Protein 7LGC (pdb70)

Solvent-accessible surface area: 12792 Å² total; per-residue (Å²): 143,67,53,56,92,17,45,24,100,3,20,55,20,104,26,128,136,176,31,140,10,27,46,0,0,95,80,1,24,84,36,0,64,78,2,22,132,87,62,25,37,69,149,146,47,8,56,72,18,8,8,68,4,0,45,53,5,4,84,66,159,83,4,52,74,86,10,88,28,98,136,114,28,132,24,16,30,55,131,92,0,34,70,46,0,126,78,35,31,58,55,86,95,116,110,53,91,86,105,65,125,130,126,105,83,72,81,40,72,60,115,4,17,33,18,140,20,116,137,183,26,53,8,29,45,0,0,97,84,1,27,83,37,0,66,85,2,24,127,131,63,26,34,67,149,145,45,10,56,70,12,7,4,39,1,0,52,35,6,5,83,68,162,84,5,47,75,83,10,88,25,78,92,101,28,128,22,17,29,56,130,99,1,35,74,50,0,139,83,36,46,59,56,78,92,116,117,54,88,101,103,66,139,132,156

Structure (mmCIF, N/CA/C/O backbone):
data_7LGC
#
_entry.id   7LGC
#
_cell.length_a   34.034
_cell.length_b   34.126
_cell.length_c   57.673
_cell.angle_alpha   97.734
_cell.angle_beta   93.907
_cell.angle_gamma   94.640
#
_symmetry.space_group_name_H-M   'P 1'
#
loop_
_entity.id
_entity.type
_entity.pdbx_description
1 polymer 'Modulator of apoptosis 1'
2 water water
#
loop_
_atom_site.group_PDB
_atom_site.id
_atom_site.type_symbol
_atom_site.label_atom_id
_atom_site.label_alt_id
_atom_site.label_comp_id
_atom_site.label_asym_id
_atom_site.label_entity_id
_atom_site.label_seq_id
_atom_site.pdbx_PDB_ins_code
_atom_site.Cartn_x
_atom_site.Cartn_y
_atom_site.Cartn_z
_atom_site.occupancy
_atom_site.B_iso_or_equiv
_atom_site.auth_seq_id
_atom_site.auth_comp_id
_atom_site.auth_asym_id
_atom_site.auth_atom_id
_atom_site.pdbx_PDB_model_num
ATOM 1 N N . ASP A 1 4 ? 18.42584 6.49477 16.06319 1.000 45.58142 245 ASP A N 1
ATOM 2 C CA . ASP A 1 4 ? 19.73342 6.41164 15.42514 1.000 46.64229 245 ASP A CA 1
ATOM 3 C C . ASP A 1 4 ? 20.30205 4.98762 15.46231 1.000 40.81299 245 ASP A C 1
ATOM 4 O O . ASP A 1 4 ? 20.81192 4.49613 14.45069 1.000 41.08757 245 ASP A O 1
ATOM 12 N N . ASN A 1 5 ? 20.21749 4.32115 16.61123 1.000 36.41076 246 ASN A N 1
ATOM 13 C CA . ASN A 1 5 ? 20.75546 2.97109 16.74021 1.000 33.81324 246 ASN A CA 1
ATOM 14 C C . ASN A 1 5 ? 19.74889 1.95301 16.21551 1.000 30.85184 246 ASN A C 1
ATOM 15 O O . ASN A 1 5 ? 18.58496 2.27644 15.96895 1.000 28.68700 246 ASN A O 1
ATOM 26 N N . PRO A 1 6 ? 20.17641 0.69998 16.03390 1.000 26.69195 247 PRO A N 1
ATOM 27 C CA . PRO A 1 6 ? 19.30073 -0.27215 15.35421 1.000 24.08634 247 PRO A CA 1
ATOM 28 C C . PRO A 1 6 ? 17.96643 -0.48546 16.04179 1.000 22.75081 247 PRO A C 1
ATOM 29 O O . PRO A 1 6 ? 16.93475 -0.53747 15.36335 1.000 18.84325 247 PRO A O 1
ATOM 40 N N . ARG A 1 7 ? 17.95585 -0.64233 17.36789 1.000 21.35726 248 ARG A N 1
ATOM 41 C CA . ARG A 1 7 ? 16.69135 -0.82588 18.07442 1.000 18.55228 248 ARG A CA 1
ATOM 42 C C . ARG A 1 7 ? 15.75928 0.35491 17.84769 1.000 19.74955 248 ARG A C 1
ATOM 43 O O . ARG A 1 7 ? 14.55219 0.18006 17.63222 1.000 19.10023 248 ARG A O 1
ATOM 64 N N . GLU A 1 8 ? 16.29583 1.57370 17.96359 1.000 17.67001 249 GLU A N 1
ATOM 65 C CA . GLU A 1 8 ? 15.49015 2.76746 17.74546 1.000 19.49854 249 GLU A CA 1
ATOM 66 C C . GLU A 1 8 ? 14.90607 2.78773 16.33931 1.000 15.24325 249 GLU A C 1
ATOM 67 O O . GLU A 1 8 ? 13.72744 3.12233 16.15199 1.000 17.57250 249 GLU A O 1
ATOM 79 N N . LEU A 1 9 ? 15.71102 2.41646 15.34173 1.000 18.16959 250 LEU A N 1
ATOM 80 C CA . LEU A 1 9 ? 15.20150 2.32807 13.97712 1.000 21.86178 250 LEU A CA 1
ATOM 81 C C . LEU A 1 9 ? 14.07384 1.30595 13.87076 1.000 18.67220 250 LEU A C 1
ATOM 82 O O . LEU A 1 9 ? 13.08288 1.53797 13.17123 1.000 17.52211 250 LEU A O 1
ATOM 98 N N . GLN A 1 10 ? 14.22248 0.16185 14.53610 1.000 18.13881 251 GLN A N 1
ATOM 99 C CA . GLN A 1 10 ? 13.18159 -0.85575 14.49577 1.000 16.96443 251 GLN A CA 1
ATOM 100 C C . GLN A 1 10 ? 11.88380 -0.33499 15.08430 1.000 14.53103 251 GLN A C 1
ATOM 101 O O . GLN A 1 10 ? 10.80508 -0.53627 14.51824 1.000 11.82448 251 GLN A O 1
ATOM 115 N N . VAL A 1 11 ? 11.96752 0.31770 16.24222 1.000 11.39732 252 VAL A N 1
ATOM 116 C CA . VAL A 1 11 ? 10.75950 0.84810 16.85762 1.000 10.85446 252 VAL A CA 1
ATOM 117 C C . VAL A 1 11 ? 10.08574 1.84830 15.92702 1.000 14.81174 252 VAL A C 1
ATOM 118 O O . VAL A 1 11 ? 8.86063 1.83309 15.75872 1.000 13.56444 252 VAL A O 1
ATOM 131 N N . LYS A 1 12 ? 10.86707 2.73057 15.30188 1.000 13.35536 253 LYS A N 1
ATOM 132 C CA . LYS A 1 12 ? 10.24675 3.71181 14.41025 1.000 16.35878 253 LYS A CA 1
ATOM 133 C C . LYS A 1 12 ? 9.59728 3.04180 13.19444 1.000 12.78153 253 LYS A C 1
ATOM 134 O O . LYS A 1 12 ? 8.51601 3.45722 12.75903 1.000 17.09403 253 LYS A O 1
ATOM 153 N N . TYR A 1 13 ? 10.24140 2.02311 12.62663 1.000 11.98780 254 TYR A N 1
ATOM 154 C CA . TYR A 1 13 ? 9.65363 1.30340 11.49518 1.000 12.70693 254 TYR A CA 1
ATOM 155 C C . TYR A 1 13 ? 8.36058 0.60758 11.89576 1.000 13.56176 254 TYR A C 1
ATOM 156 O O . TYR A 1 13 ? 7.34282 0.70452 11.20080 1.000 11.61150 254 TYR A O 1
ATOM 174 N N . LEU A 1 14 ? 8.38257 -0.09939 13.01890 1.000 13.95478 255 LEU A N 1
ATOM 175 C CA . LEU A 1 14 ? 7.22849 -0.87491 13.45486 1.000 14.11036 255 LEU A CA 1
ATOM 176 C C . LEU A 1 14 ? 6.06987 0.00418 13.89749 1.000 13.24477 255 LEU A C 1
ATOM 177 O O . LEU A 1 14 ? 4.93170 -0.47251 13.94426 1.000 14.85661 255 LEU A O 1
ATOM 193 N N . THR A 1 15 ? 6.32724 1.25507 14.26609 1.000 11.96721 256 THR A N 1
ATOM 194 C CA . THR A 1 15 ? 5.26936 2.17087 14.65984 1.000 14.50888 256 THR A CA 1
ATOM 195 C C . THR A 1 15 ? 4.90079 3.13577 13.53850 1.000 14.48318 256 THR A C 1
ATOM 196 O O . THR A 1 15 ? 4.17060 4.09435 13.78191 1.000 15.56595 256 THR A O 1
ATOM 207 N N . THR A 1 16 ? 5.43800 2.93974 12.33387 1.000 11.56075 257 THR A N 1
ATOM 208 C CA . THR A 1 16 ? 5.04364 3.74190 11.18287 1.000 12.42161 257 THR A CA 1
ATOM 209 C C . THR A 1 16 ? 3.76950 3.14171 10.60736 1.000 16.05432 257 THR A C 1
ATOM 210 O O . THR A 1 16 ? 3.79032 2.00950 10.10529 1.000 14.56625 257 THR A O 1
ATOM 221 N N . TYR A 1 17 ? 2.71769 3.94006 10.52581 1.000 14.85384 258 TYR A N 1
ATOM 222 C CA . TYR A 1 17 ? 1.40911 3.43581 10.15666 1.000 15.39998 258 TYR A CA 1
ATOM 223 C C . TYR A 1 17 ? 0.82738 4.30311 9.05388 1.000 13.66999 258 TYR A C 1
ATOM 224 O O . TYR A 1 17 ? 1.21552 5.45955 8.85924 1.000 14.26206 258 TYR A O 1
ATOM 242 N N . GLN A 1 18 ? -0.10613 3.71183 8.31582 1.000 16.69366 259 GLN A N 1
ATOM 243 C CA . GLN A 1 18 ? -0.70912 4.39753 7.18931 1.000 11.14643 259 GLN A CA 1
ATOM 244 C C . GLN A 1 18 ? -1.58953 5.53170 7.69885 1.000 14.77620 259 GLN A C 1
ATOM 245 O O . GLN A 1 18 ? -2.37422 5.34882 8.63523 1.000 19.97276 259 GLN A O 1
ATOM 259 N N . LYS A 1 19 ? -1.41992 6.71086 7.11425 1.000 19.01907 260 LYS A N 1
ATOM 260 C CA . LYS A 1 19 ? -2.21264 7.87648 7.47757 1.000 24.89051 260 LYS A CA 1
ATOM 261 C C . LYS A 1 19 ? -3.61878 7.77595 6.88585 1.000 27.91943 260 LYS A C 1
ATOM 262 O O . LYS A 1 19 ? -3.87055 7.04333 5.92521 1.000 18.96338 260 LYS A O 1
A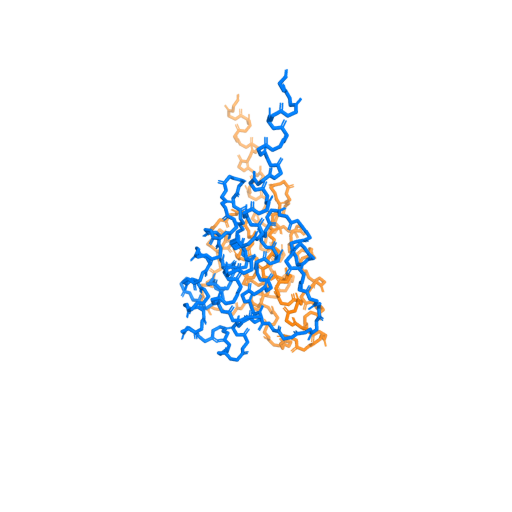TOM 281 N N . ASP A 1 20 ? -4.54303 8.53335 7.48304 1.000 30.77643 261 ASP A N 1
ATOM 282 C CA . ASP A 1 20 ? -5.95509 8.41868 7.13062 1.000 35.40235 261 ASP A CA 1
ATOM 283 C C . ASP A 1 20 ? -6.19486 8.57686 5.63361 1.000 30.19028 261 ASP A C 1
ATOM 284 O O . ASP A 1 20 ? -6.87406 7.75089 5.01603 1.000 32.01313 261 ASP A O 1
ATOM 293 N N . GLU A 1 21 ? -5.66928 9.64535 5.03581 1.000 29.90806 262 GLU A N 1
ATOM 294 C CA . GLU A 1 21 ? -5.88515 9.92809 3.62149 1.000 33.31781 262 GLU A CA 1
ATOM 295 C C . GLU A 1 21 ? -4.65397 9.63914 2.76268 1.000 31.11528 262 GLU A C 1
ATOM 296 O O . GLU A 1 21 ? -4.42588 10.30824 1.75574 1.000 27.14708 262 GLU A O 1
ATOM 308 N N . GLU A 1 22 ? -3.86252 8.63242 3.13909 1.000 24.74407 263 GLU A N 1
ATOM 309 C CA . GLU A 1 22 ? -2.68886 8.21312 2.37429 1.000 20.33491 263 GLU A CA 1
ATOM 310 C C . GLU A 1 22 ? -3.04442 6.94968 1.60479 1.000 13.87426 263 GLU A C 1
ATOM 311 O O . GLU A 1 22 ? -3.67327 6.04857 2.16106 1.000 16.88346 263 GLU A O 1
ATOM 323 N N . LYS A 1 23 ? -2.70451 6.91615 0.31378 1.000 13.86235 264 LYS A N 1
ATOM 324 C CA . LYS A 1 23 ? -2.89348 5.72033 -0.48887 1.000 13.61029 264 LYS A CA 1
ATOM 325 C C . LYS A 1 23 ? -1.97761 4.60967 0.01246 1.000 14.35408 264 LYS A C 1
ATOM 326 O O . LYS A 1 23 ? -0.85569 4.86270 0.44146 1.000 12.12880 264 LYS A O 1
ATOM 345 N N . LEU A 1 24 ? -2.46067 3.36669 -0.06841 1.000 12.54504 265 LEU A N 1
ATOM 346 C CA . LEU A 1 24 ? -1.65526 2.23642 0.38748 1.000 15.66130 265 LEU A CA 1
ATOM 347 C C . LEU A 1 24 ? -0.33680 2.14990 -0.37816 1.000 14.52467 265 LEU A C 1
ATOM 348 O O . LEU A 1 24 ? 0.70166 1.82052 0.20314 1.000 11.10959 265 LEU A O 1
ATOM 364 N N . SER A 1 25 ? -0.35788 2.42596 -1.68747 1.000 12.91269 266 SER A N 1
ATOM 365 C CA . SER A 1 25 ? 0.87872 2.37831 -2.46627 1.000 12.64084 266 SER A CA 1
ATOM 366 C C . SER A 1 25 ? 1.87619 3.43059 -1.98331 1.000 12.91092 266 SER A C 1
ATOM 367 O O . SER A 1 25 ? 3.08074 3.15959 -1.87613 1.000 14.66759 266 SER A O 1
ATOM 375 N N . ALA A 1 26 ? 1.39847 4.64235 -1.69670 1.000 11.44118 267 ALA A N 1
ATOM 376 C CA . ALA A 1 26 ? 2.27515 5.65021 -1.10853 1.000 13.17389 267 ALA A CA 1
ATOM 377 C C . ALA A 1 26 ? 2.79966 5.19197 0.24568 1.000 13.86594 267 ALA A C 1
ATOM 378 O O . ALA A 1 26 ? 3.94184 5.48933 0.61121 1.000 12.37491 267 ALA A O 1
ATOM 385 N N . TYR A 1 27 ? 1.99467 4.44858 0.99313 1.000 11.46065 268 TYR A N 1
ATOM 386 C CA . TYR A 1 27 ? 2.44190 3.97717 2.29767 1.000 11.39320 268 TYR A CA 1
ATOM 387 C C . TYR A 1 27 ? 3.58988 2.98165 2.15918 1.000 12.14834 268 TYR A C 1
ATOM 388 O O . TYR A 1 27 ? 4.60879 3.08234 2.85820 1.000 11.37691 268 TYR A O 1
ATOM 406 N N . VAL A 1 28 ? 3.44698 2.02177 1.25255 1.000 12.12674 269 VAL A N 1
ATOM 407 C CA . VAL A 1 28 ? 4.51630 1.05097 1.04527 1.000 12.56209 269 VAL A CA 1
ATOM 408 C C . VAL A 1 28 ? 5.78968 1.74847 0.58316 1.000 12.60943 269 VAL A C 1
ATOM 409 O O . VAL A 1 28 ? 6.89898 1.39976 1.01619 1.000 10.66087 269 VAL A O 1
ATOM 422 N N . LEU A 1 29 ? 5.65445 2.72704 -0.32380 1.000 11.91203 270 LEU A N 1
ATOM 423 C CA . LEU A 1 29 ? 6.82607 3.48267 -0.76253 1.000 13.46179 270 LEU A CA 1
ATOM 424 C C . LEU A 1 29 ? 7.48206 4.23040 0.39118 1.000 12.05188 270 LEU A C 1
ATOM 425 O O . LEU A 1 29 ? 8.71094 4.33091 0.45662 1.000 16.19942 270 LEU A O 1
ATOM 441 N N . ARG A 1 30 ? 6.68061 4.79608 1.28746 1.000 12.23586 271 ARG A N 1
ATOM 442 C CA . ARG A 1 30 ? 7.22100 5.49767 2.43948 1.000 11.22475 271 ARG A CA 1
ATOM 443 C C . ARG A 1 30 ? 7.95450 4.55463 3.38645 1.000 13.61258 271 ARG A C 1
ATOM 444 O O . ARG A 1 30 ? 8.94721 4.95190 4.00659 1.000 16.92730 271 ARG A O 1
ATOM 465 N N . LEU A 1 31 ? 7.47266 3.31738 3.51723 1.000 10.24698 272 LEU A N 1
ATOM 466 C CA . LEU A 1 31 ? 8.12480 2.33534 4.38383 1.000 11.61803 272 LEU A CA 1
ATOM 467 C C . LEU A 1 31 ? 9.44841 1.83838 3.81005 1.000 12.98416 272 LEU A C 1
ATOM 468 O O . LEU A 1 31 ? 10.34890 1.43440 4.56536 1.000 10.06719 272 LEU A O 1
ATOM 484 N N . GLU A 1 32 ? 9.54671 1.75886 2.48677 1.000 9.50427 273 GLU A N 1
ATOM 485 C CA . GLU A 1 32 ? 10.67017 1.03745 1.89417 1.000 15.00174 273 GLU A CA 1
ATOM 486 C C . GLU A 1 32 ? 12.03190 1.56304 2.33123 1.000 14.99138 273 GLU A C 1
ATOM 487 O O . GLU A 1 32 ? 12.90302 0.74232 2.68140 1.000 13.70569 273 GLU A O 1
ATOM 499 N N . PRO A 1 33 ? 12.29644 2.87260 2.33143 1.000 13.60248 274 PRO A N 1
ATOM 500 C CA . PRO A 1 33 ? 13.62819 3.33152 2.76930 1.000 15.89677 274 PRO A CA 1
ATOM 501 C C . PRO A 1 33 ? 13.95859 2.91448 4.18855 1.000 18.77914 274 PRO A C 1
ATOM 502 O O . PRO A 1 33 ? 15.09148 2.50980 4.46344 1.000 16.85555 274 PRO A O 1
ATOM 513 N N . LEU A 1 34 ? 12.98352 3.01019 5.09352 1.000 15.43098 275 LEU A N 1
ATOM 514 C CA . LEU A 1 34 ? 13.17602 2.59743 6.47741 1.000 15.14064 275 LEU A CA 1
ATOM 515 C C . LEU A 1 34 ? 13.56421 1.12742 6.56680 1.000 17.24995 275 LEU A C 1
ATOM 516 O O . LEU A 1 34 ? 14.45612 0.74480 7.34166 1.000 15.21785 275 LEU A O 1
ATOM 532 N N . LEU A 1 35 ? 12.89864 0.28307 5.78593 1.000 9.83792 276 LEU A N 1
ATOM 533 C CA . LEU A 1 35 ? 13.21242 -1.13801 5.78802 1.000 14.36163 276 LEU A CA 1
ATOM 534 C C . LEU A 1 35 ? 14.63204 -1.38787 5.29465 1.000 16.19771 276 LEU A C 1
ATOM 535 O O . LEU A 1 35 ? 15.39930 -2.15105 5.90341 1.000 15.01872 276 LEU A O 1
ATOM 551 N N . GLN A 1 36 ? 14.99258 -0.76066 4.17742 1.000 16.60951 277 GLN A N 1
ATOM 552 C CA . GLN A 1 36 ? 16.33304 -0.96746 3.62931 1.000 21.06648 277 GLN A CA 1
ATOM 553 C C . GLN A 1 36 ? 17.40632 -0.45915 4.58776 1.000 19.10611 277 GLN A C 1
ATOM 554 O O . GLN A 1 36 ? 18.49543 -1.03975 4.68260 1.000 21.66683 277 GLN A O 1
ATOM 568 N N . LYS A 1 37 ? 17.12287 0.63299 5.28979 1.000 16.83529 278 LYS A N 1
ATOM 569 C CA . LYS A 1 37 ? 18.02404 1.12824 6.32284 1.000 24.55002 278 LYS A CA 1
ATOM 570 C C . LYS A 1 37 ? 18.16993 0.11741 7.45337 1.000 25.02297 278 LYS A C 1
ATOM 571 O O . LYS A 1 37 ? 19.27601 -0.08854 7.96974 1.000 22.03358 278 LYS A O 1
ATOM 590 N N . LEU A 1 38 ? 17.06390 -0.52424 7.85235 1.000 19.78445 279 LEU A N 1
ATOM 591 C CA . LEU A 1 38 ? 17.13840 -1.57654 8.86455 1.000 16.48683 279 LEU A CA 1
ATOM 592 C C . LEU A 1 38 ? 18.02299 -2.72385 8.40367 1.000 21.70837 279 LEU A C 1
ATOM 593 O O . LEU A 1 38 ? 18.67640 -3.39330 9.21644 1.000 20.67665 279 LEU A O 1
ATOM 609 N N . VAL A 1 39 ? 17.97180 -3.03619 7.11517 1.000 18.94917 280 VAL A N 1
ATOM 610 C CA . VAL A 1 39 ? 18.85726 -4.06787 6.59584 1.000 24.96601 280 VAL A CA 1
ATOM 611 C C . VAL A 1 39 ? 20.30138 -3.59714 6.69056 1.000 26.45691 280 VAL A C 1
ATOM 612 O O . VAL A 1 39 ? 21.18886 -4.34692 7.11695 1.000 29.71638 280 VAL A O 1
ATOM 625 N N . GLN A 1 40 ? 20.55140 -2.33798 6.31978 1.000 27.92719 281 GLN A N 1
ATOM 626 C CA . GLN A 1 40 ? 21.90812 -1.79520 6.36402 1.000 24.62747 281 GLN A CA 1
ATOM 627 C C . GLN A 1 40 ? 22.48599 -1.91056 7.76745 1.000 25.94437 281 GLN A C 1
ATOM 628 O O . GLN A 1 40 ? 23.61914 -2.36705 7.95100 1.000 28.78532 281 GLN A O 1
ATOM 642 N N . ARG A 1 41 ? 21.71669 -1.50338 8.77189 1.000 24.07812 282 ARG A N 1
ATOM 643 C CA . ARG A 1 41 ? 22.17271 -1.48151 10.15382 1.000 24.37322 282 ARG A CA 1
ATOM 644 C C . ARG A 1 41 ? 22.12847 -2.84543 10.82952 1.000 23.80129 282 ARG A C 1
ATOM 645 O O . ARG A 1 41 ? 22.38192 -2.92530 12.03752 1.000 23.54284 282 ARG A O 1
ATOM 666 N N . GLY A 1 42 ? 21.84147 -3.91144 10.09149 1.000 27.15457 283 GLY A N 1
ATOM 667 C CA . GLY A 1 42 ? 21.87258 -5.24804 10.64049 1.000 27.28516 283 GLY A CA 1
ATOM 668 C C . GLY A 1 42 ? 20.69783 -5.62008 11.51797 1.000 31.20370 283 GLY A C 1
ATOM 669 O O . GLY A 1 42 ? 20.74069 -6.67435 12.16260 1.000 31.29572 283 GLY A O 1
ATOM 673 N N . ALA A 1 43 ? 19.65027 -4.79227 11.57083 1.000 27.19071 284 ALA A N 1
ATOM 674 C CA . ALA A 1 43 ? 18.47983 -5.12128 12.38210 1.000 27.76709 284 ALA A CA 1
ATOM 675 C C . ALA A 1 43 ? 17.63146 -6.21664 11.75390 1.000 29.05937 284 ALA A C 1
ATOM 676 O O . ALA A 1 43 ? 16.81778 -6.83408 12.44800 1.000 34.31274 284 ALA A O 1
ATOM 683 N N . ILE A 1 44 ? 17.76663 -6.43457 10.45371 1.000 27.79570 285 ILE A N 1
ATOM 684 C CA . ILE A 1 44 ? 17.00409 -7.44450 9.73223 1.000 30.49251 285 ILE A CA 1
ATOM 685 C C . ILE A 1 44 ? 17.93295 -8.05727 8.69794 1.000 29.44494 285 ILE A C 1
ATOM 686 O O . ILE A 1 44 ? 18.77441 -7.35978 8.12305 1.000 31.54376 285 ILE A O 1
ATOM 702 N N . GLU A 1 45 ? 17.77625 -9.35400 8.45972 1.000 30.24653 286 GLU A N 1
ATOM 703 C CA . GLU A 1 45 ? 18.55478 -10.06468 7.45718 1.000 32.11418 286 GLU A CA 1
ATOM 704 C C . GLU A 1 45 ? 17.89412 -9.96670 6.08853 1.000 32.97302 286 GLU A C 1
ATOM 705 O O . GLU A 1 45 ? 16.66708 -9.91713 5.97033 1.000 31.19091 286 GLU A O 1
ATOM 709 N N . ARG A 1 46 ? 18.72953 -9.95206 5.04808 1.000 34.70655 287 ARG A N 1
ATOM 710 C CA . ARG A 1 46 ? 18.23244 -9.80244 3.68264 1.000 39.00234 287 ARG A CA 1
ATOM 711 C C . ARG A 1 46 ? 17.12139 -10.80135 3.37828 1.000 35.90468 287 ARG A C 1
ATOM 712 O O . ARG A 1 46 ? 16.07394 -10.43427 2.83087 1.000 33.81931 287 ARG A O 1
ATOM 733 N N . ASP A 1 47 ? 17.32874 -12.07253 3.73911 1.000 32.05918 288 ASP A N 1
ATOM 734 C CA . ASP A 1 47 ? 16.38401 -13.12069 3.36941 1.000 34.70359 288 ASP A CA 1
ATOM 735 C C . ASP A 1 47 ? 15.00884 -12.93226 4.00198 1.000 30.30691 288 ASP A C 1
ATOM 736 O O . ASP A 1 47 ? 14.03595 -13.53659 3.53481 1.000 31.91558 288 ASP A O 1
ATOM 745 N N . ALA A 1 48 ? 14.90785 -12.14022 5.06669 1.000 25.98935 289 ALA A N 1
ATOM 746 C CA . ALA A 1 48 ? 13.62897 -11.88967 5.71824 1.000 25.33082 289 ALA A CA 1
ATOM 747 C C . ALA A 1 48 ? 12.93497 -10.63016 5.21238 1.000 19.67852 289 ALA A C 1
ATOM 748 O O . ALA A 1 48 ? 11.78134 -10.38432 5.58878 1.000 20.55339 289 ALA A O 1
ATOM 755 N N . VAL A 1 49 ? 13.59146 -9.85895 4.34261 1.000 22.34355 290 VAL A N 1
ATOM 756 C CA . VAL A 1 49 ? 13.10086 -8.52597 3.98272 1.000 22.39107 290 VAL A CA 1
ATOM 757 C C . VAL A 1 49 ? 11.65841 -8.58497 3.48920 1.000 16.56718 290 VAL A C 1
ATOM 758 O O . VAL A 1 49 ? 10.77652 -7.88371 4.00023 1.000 17.59263 290 VAL A O 1
ATOM 771 N N . ASN A 1 50 ? 11.40521 -9.39624 2.46323 1.000 18.18006 291 ASN A N 1
ATOM 772 C CA . ASN A 1 50 ? 10.05809 -9.46450 1.90192 1.000 15.18811 291 ASN A CA 1
ATOM 773 C C . ASN A 1 50 ? 9.02770 -9.72501 2.99422 1.000 17.13699 291 ASN A C 1
ATOM 774 O O . ASN A 1 50 ? 8.02867 -8.99635 3.11369 1.000 17.16922 291 ASN A O 1
ATOM 785 N N . GLN A 1 51 ? 9.27972 -10.72134 3.84896 1.000 16.47008 292 GLN A N 1
ATOM 786 C CA . GLN A 1 51 ? 8.29484 -11.00827 4.88255 1.000 13.27368 292 GLN A CA 1
ATOM 787 C C . GLN A 1 51 ? 8.14694 -9.81092 5.80694 1.000 14.97881 292 GLN A C 1
ATOM 788 O O . GLN A 1 51 ? 7.02721 -9.37396 6.10051 1.000 17.51845 292 GLN A O 1
ATOM 802 N N . ALA A 1 52 ? 9.27406 -9.22482 6.22022 1.000 17.19764 293 ALA A N 1
ATOM 803 C CA . ALA A 1 52 ? 9.21957 -8.04751 7.07616 1.000 13.75848 293 ALA A CA 1
ATOM 804 C C . ALA A 1 52 ? 8.35513 -6.97203 6.43520 1.000 12.31802 293 ALA A C 1
ATOM 805 O O . ALA A 1 52 ? 7.44916 -6.42247 7.07319 1.000 13.43668 293 ALA A O 1
ATOM 812 N N . ARG A 1 53 ? 8.57478 -6.72282 5.14182 1.000 12.10759 294 ARG A N 1
ATOM 813 C CA . ARG A 1 53 ? 7.79375 -5.70514 4.45617 1.000 12.13082 294 ARG A CA 1
ATOM 814 C C . ARG A 1 53 ? 6.31408 -6.02758 4.57351 1.000 12.84092 294 ARG A C 1
ATOM 815 O O . ARG A 1 53 ? 5.51729 -5.22492 5.09545 1.000 13.38803 294 ARG A O 1
ATOM 836 N N . LEU A 1 54 ? 5.93604 -7.23036 4.13479 1.000 12.96934 295 LEU A N 1
ATOM 837 C CA . LEU A 1 54 ? 4.53092 -7.60338 4.16453 1.000 9.53758 295 LEU A CA 1
ATOM 838 C C . LEU A 1 54 ? 4.00332 -7.44808 5.58277 1.000 10.69216 295 LEU A C 1
ATOM 839 O O . LEU A 1 54 ? 2.98123 -6.78502 5.80730 1.000 13.37255 295 LEU A O 1
ATOM 855 N N . ASP A 1 55 ? 4.75024 -7.96074 6.56910 1.000 11.95526 296 ASP A N 1
ATOM 856 C CA . ASP A 1 55 ? 4.24369 -7.91746 7.93615 1.000 12.29749 296 ASP A CA 1
ATOM 857 C C . ASP A 1 55 ? 3.88038 -6.49093 8.32347 1.000 11.91133 296 ASP A C 1
ATOM 858 O O . ASP A 1 55 ? 2.77881 -6.23179 8.82700 1.000 12.57071 296 ASP A O 1
ATOM 867 N N . GLN A 1 56 ? 4.77407 -5.53142 8.04368 1.000 9.99753 297 GLN A N 1
ATOM 868 C CA . GLN A 1 56 ? 4.49818 -4.17815 8.51062 1.000 9.32287 297 GLN A CA 1
ATOM 869 C C . GLN A 1 56 ? 3.37066 -3.54320 7.70986 1.000 9.83392 297 GLN A C 1
ATOM 870 O O . GLN A 1 56 ? 2.53194 -2.81825 8.26773 1.000 10.78162 297 GLN A O 1
ATOM 884 N N . VAL A 1 57 ? 3.29906 -3.81935 6.40892 1.000 10.00151 298 VAL A N 1
ATOM 885 C CA . VAL A 1 57 ? 2.14312 -3.35035 5.65429 1.000 10.32386 298 VAL A CA 1
ATOM 886 C C . VAL A 1 57 ? 0.86891 -3.82343 6.34355 1.000 10.16060 298 VAL A C 1
ATOM 887 O O . VAL A 1 57 ? -0.02160 -3.02632 6.67379 1.000 11.63641 298 VAL A O 1
ATOM 900 N N . ILE A 1 58 ? 0.81738 -5.11932 6.66066 1.000 11.35369 299 ILE A N 1
ATOM 901 C CA . ILE A 1 58 ? -0.36314 -5.67069 7.30693 1.000 12.90614 299 ILE A CA 1
ATOM 902 C C . ILE A 1 58 ? -0.59219 -4.97946 8.63884 1.000 13.96887 299 ILE A C 1
ATOM 903 O O . ILE A 1 58 ? -1.72577 -4.60766 8.98054 1.000 15.58388 299 ILE A O 1
ATOM 919 N N . ALA A 1 59 ? 0.48004 -4.77268 9.40284 1.000 14.28835 300 ALA A N 1
ATOM 920 C CA . ALA A 1 59 ? 0.31060 -4.16880 10.71811 1.000 15.75362 300 ALA A CA 1
ATOM 921 C C . ALA A 1 59 ? -0.11281 -2.71669 10.60669 1.000 16.67525 300 ALA A C 1
ATOM 922 O O . ALA A 1 59 ? -0.85779 -2.22094 11.46073 1.000 17.23469 300 ALA A O 1
ATOM 929 N N . GLY A 1 60 ? 0.33990 -2.01997 9.56895 1.000 13.60807 301 GLY A N 1
ATOM 930 C CA . GLY A 1 60 ? 0.20652 -0.57636 9.57111 1.000 10.28719 301 GLY A CA 1
ATOM 931 C C . GLY A 1 60 ? -0.93128 -0.03835 8.73165 1.000 13.34518 301 GLY A C 1
ATOM 932 O O . GLY A 1 60 ? -1.23948 1.15309 8.78237 1.000 12.80157 301 GLY A O 1
ATOM 936 N N . ALA A 1 61 ? -1.54211 -0.91288 7.94190 1.000 12.61163 302 ALA A N 1
ATOM 937 C CA . ALA A 1 61 ? -2.54775 -0.49546 6.98075 1.000 12.37153 302 ALA A CA 1
ATOM 938 C C . ALA A 1 61 ? -3.82071 -0.04912 7.68918 1.000 15.37795 302 ALA A C 1
ATOM 939 O O . ALA A 1 61 ? -4.19025 -0.59254 8.72898 1.000 18.20982 302 ALA A O 1
ATOM 946 N N . VAL A 1 62 ? -4.47683 0.96213 7.11873 1.000 19.30877 303 VAL A N 1
ATOM 947 C CA . VAL A 1 62 ? -5.79984 1.35821 7.59540 1.000 20.60519 303 VAL A CA 1
ATOM 948 C C . VAL A 1 62 ? -6.78281 0.20429 7.46084 1.000 23.05281 303 VAL A C 1
ATOM 949 O O . VAL A 1 62 ? -7.62791 -0.01710 8.33588 1.000 26.98377 303 VAL A O 1
ATOM 962 N N . HIS A 1 63 ? -6.69122 -0.54736 6.36776 1.000 18.08703 304 HIS A N 1
ATOM 963 C CA . HIS A 1 63 ? -7.55232 -1.70257 6.15428 1.000 20.24565 304 HIS A CA 1
ATOM 964 C C . HIS A 1 63 ? -7.04842 -2.86755 6.99517 1.000 23.73218 304 HIS A C 1
ATOM 965 O O . HIS A 1 63 ? -6.00860 -3.45844 6.68518 1.000 22.62349 304 HIS A O 1
ATOM 979 N N . LYS A 1 64 ? -7.80026 -3.21681 8.04910 1.000 25.52031 305 LYS A N 1
ATOM 980 C CA . LYS A 1 64 ? -7.35620 -4.23438 8.99538 1.000 27.53819 305 LYS A CA 1
ATOM 981 C C . LYS A 1 64 ? -7.36677 -5.64082 8.42295 1.000 19.64076 305 LYS A C 1
ATOM 982 O O . LYS A 1 64 ? -6.92348 -6.56833 9.11083 1.000 22.39149 305 LYS A O 1
ATOM 1001 N N . THR A 1 65 ? -7.86926 -5.84092 7.20868 1.000 23.71605 306 THR A N 1
ATOM 1002 C CA . THR A 1 65 ? -7.81531 -7.15289 6.57461 1.000 26.46134 306 THR A CA 1
ATOM 1003 C C . THR A 1 65 ? -7.27270 -7.04743 5.14969 1.000 31.98365 306 THR A C 1
ATOM 1004 O O . THR A 1 65 ? -7.76983 -7.69367 4.22186 1.000 26.73776 306 THR A O 1
ATOM 1015 N N . ILE A 1 66 ? -6.20097 -6.26717 4.96996 1.000 23.64002 307 ILE A N 1
ATOM 1016 C CA . ILE A 1 66 ? -5.68066 -6.00311 3.63351 1.000 22.11299 307 ILE A CA 1
ATOM 1017 C C . ILE A 1 66 ? -5.06566 -7.25447 3.02614 1.000 20.26314 307 ILE A C 1
ATOM 1018 O O . ILE A 1 66 ? -5.05076 -7.41676 1.79961 1.000 23.92475 307 ILE A O 1
ATOM 1034 N N . ARG A 1 67 ? -4.54456 -8.16013 3.84944 1.000 24.90991 308 ARG A N 1
ATOM 1035 C CA . ARG A 1 67 ? -3.94851 -9.36454 3.29096 1.000 26.65615 308 ARG A CA 1
ATOM 1036 C C . ARG A 1 67 ? -4.96177 -10.13512 2.45591 1.000 30.20343 308 ARG A C 1
ATOM 1037 O O . ARG A 1 67 ? -4.61850 -10.69588 1.40981 1.000 32.67233 308 ARG A O 1
ATOM 1058 N N . ARG A 1 68 ? -6.21426 -10.18010 2.90666 1.000 30.87105 309 ARG A N 1
ATOM 1059 C CA . ARG A 1 68 ? -7.24432 -10.85793 2.12698 1.000 34.15304 309 ARG A CA 1
ATOM 1060 C C . ARG A 1 68 ? -7.59274 -10.05935 0.87583 1.000 31.63148 309 ARG A C 1
ATOM 1061 O O . ARG A 1 68 ? -7.69910 -10.62630 -0.21774 1.000 33.86761 309 ARG A O 1
ATOM 1065 N N . GLU A 1 69 ? -7.75047 -8.73801 1.01063 1.000 30.71680 310 GLU A N 1
ATOM 1066 C CA . GLU A 1 69 ? -8.09549 -7.91201 -0.14369 1.000 32.71795 310 GLU A CA 1
ATOM 1067 C C . GLU A 1 69 ? -7.09780 -8.09675 -1.28003 1.000 34.56501 310 GLU A C 1
ATOM 1068 O O . GLU A 1 69 ? -7.46785 -8.03549 -2.45797 1.000 35.33281 310 GLU A O 1
ATOM 1080 N N . LEU A 1 70 ? -5.82267 -8.29539 -0.94829 1.000 33.10046 311 LEU A N 1
ATOM 1081 C CA . LEU A 1 70 ? -4.78985 -8.54509 -1.94437 1.000 30.56981 311 LEU A CA 1
ATOM 1082 C C . LEU A 1 70 ? -4.67985 -10.01824 -2.31720 1.000 34.30365 311 LEU A C 1
ATOM 1083 O O . LEU A 1 70 ? -3.83271 -10.37473 -3.14074 1.000 36.39920 311 LEU A O 1
ATOM 1099 N N . ASN A 1 71 ? -5.51977 -10.87547 -1.74409 1.000 38.93260 312 ASN A N 1
ATOM 1100 C CA . ASN A 1 71 ? -5.51347 -12.30383 -2.04828 1.000 40.45961 312 ASN A CA 1
ATOM 1101 C C . ASN A 1 71 ? -4.16760 -12.94471 -1.71411 1.000 43.05685 312 ASN A C 1
ATOM 1102 O O . ASN A 1 71 ? -3.65493 -13.77264 -2.46810 1.000 46.32388 312 ASN A O 1
ATOM 1106 N N . LEU A 1 72 ? -3.58653 -12.56568 -0.57156 1.000 43.25589 313 LEU A N 1
ATOM 1107 C CA . LEU A 1 72 ? -2.34824 -13.18798 -0.11223 1.000 45.13704 313 LEU A CA 1
ATOM 1108 C C . LEU A 1 72 ? -2.64167 -14.13232 1.04656 1.000 53.72429 313 LEU A C 1
ATOM 1109 O O . LEU A 1 72 ? -3.32926 -13.73985 1.99908 1.000 53.60808 313 LEU A O 1
ATOM 1125 N N . PRO A 1 73 ? -2.17343 -15.38055 0.99978 1.000 54.79650 314 PRO A N 1
ATOM 1126 C CA . PRO A 1 73 ? -2.42326 -16.30154 2.11910 1.000 55.99420 314 PRO A CA 1
ATOM 1127 C C . PRO A 1 73 ? -1.28866 -16.35712 3.13122 1.000 58.32525 314 PRO A C 1
ATOM 1128 O O . PRO A 1 73 ? -0.12244 -16.16255 2.77199 1.000 58.43037 314 PRO A O 1
ATOM 1139 N N . GLU A 1 74 ? -1.61455 -16.61991 4.39555 1.000 60.20413 315 GLU A N 1
ATOM 1140 C CA . GLU A 1 74 ? -0.58371 -16.81455 5.40411 1.000 58.28331 315 GLU A CA 1
ATOM 1141 C C . GLU A 1 74 ? 0.26411 -18.03635 5.05737 1.000 60.12587 315 GLU A C 1
ATOM 1142 O O . GLU A 1 74 ? -0.12762 -18.89600 4.26304 1.000 69.08191 315 GLU A O 1
ATOM 1154 N N . ASP A 1 75 ? 1.45257 -18.09561 5.65348 1.000 66.38995 316 ASP A N 1
ATOM 1155 C CA . ASP A 1 75 ? 2.38980 -19.19225 5.43833 1.000 64.28293 316 ASP A CA 1
ATOM 1156 C C . ASP A 1 75 ? 3.02846 -19.18156 4.05340 1.000 63.60819 316 ASP A C 1
ATOM 1157 O O . ASP A 1 75 ? 4.17940 -19.60504 3.90522 1.000 64.18564 316 ASP A O 1
ATOM 1161 N N . GLY A 1 76 ? 2.31339 -18.70149 3.03754 1.000 62.98951 317 GLY A N 1
ATOM 1162 C CA . GLY A 1 76 ? 2.84790 -18.67620 1.69493 1.000 58.28474 317 GLY A CA 1
ATOM 1163 C C . GLY A 1 76 ? 4.07592 -17.79400 1.62060 1.000 55.37567 317 GLY A C 1
ATOM 1164 O O . GLY A 1 76 ? 4.43846 -17.12521 2.59430 1.000 52.78997 317 GLY A O 1
ATOM 1168 N N . PRO A 1 77 ? 4.74129 -17.76424 0.46702 1.000 43.37118 318 PRO A N 1
ATOM 1169 C CA . PRO A 1 77 ? 5.96679 -16.96368 0.35621 1.000 44.40564 318 PRO A CA 1
ATOM 1170 C C . PRO A 1 77 ? 5.63307 -15.49561 0.14301 1.000 37.35523 318 PRO A C 1
ATOM 1171 O O . PRO A 1 77 ? 4.66175 -15.14575 -0.53634 1.000 30.64206 318 PRO A O 1
ATOM 1182 N N . ALA A 1 78 ? 6.44368 -14.63393 0.74079 1.000 32.58298 319 ALA A N 1
ATOM 1183 C CA . ALA A 1 78 ? 6.16323 -13.20973 0.67110 1.000 23.12847 319 ALA A CA 1
ATOM 1184 C C . ALA A 1 78 ? 6.46627 -12.69192 -0.72945 1.000 18.77337 319 ALA A C 1
ATOM 1185 O O . ALA A 1 78 ? 7.48474 -13.05541 -1.32153 1.000 18.51122 319 ALA A O 1
ATOM 1192 N N . PRO A 1 79 ? 5.63586 -11.80409 -1.26422 1.000 18.23011 320 PRO A N 1
ATOM 1193 C CA . PRO A 1 79 ? 5.92592 -11.23243 -2.57874 1.000 18.18754 320 PRO A CA 1
ATOM 1194 C C . PRO A 1 79 ? 7.12102 -10.29703 -2.50199 1.000 15.33624 320 PRO A C 1
ATOM 1195 O O . PRO A 1 79 ? 7.46969 -9.77026 -1.44287 1.000 17.01437 320 PRO A O 1
ATOM 1206 N N . GLY A 1 80 ? 7.76787 -10.11973 -3.64660 1.000 14.90605 321 GLY A N 1
ATOM 1207 C CA . GLY A 1 80 ? 8.82493 -9.14232 -3.76707 1.000 15.19684 321 GLY A CA 1
ATOM 1208 C C . GLY A 1 80 ? 8.24569 -7.73784 -3.8310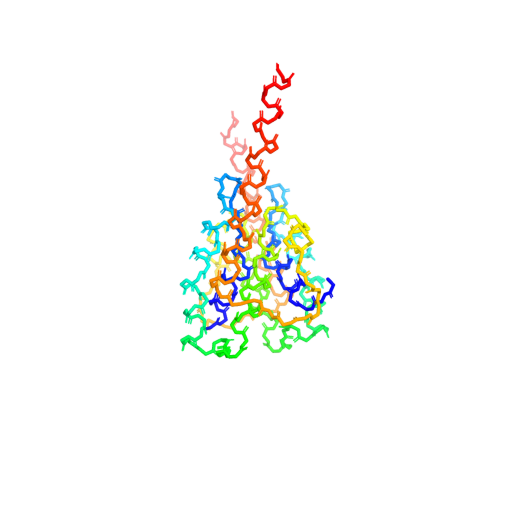7 1.000 13.45990 321 GLY A C 1
ATOM 1209 O O . GLY A 1 80 ? 7.03414 -7.56673 -3.88171 1.000 11.45599 321 GLY A O 1
ATOM 1213 N N . PHE A 1 81 ? 9.13814 -6.74584 -3.80595 1.000 12.65681 322 PHE A N 1
ATOM 1214 C CA . PHE A 1 81 ? 8.70890 -5.34841 -3.73672 1.000 11.75987 322 PHE A CA 1
ATOM 1215 C C . PHE A 1 81 ? 7.80552 -4.98237 -4.90610 1.000 13.31738 322 PHE A C 1
ATOM 1216 O O . PHE A 1 81 ? 6.70112 -4.45829 -4.71392 1.000 11.35235 322 PHE A O 1
ATOM 1233 N N . LEU A 1 82 ? 8.26772 -5.23188 -6.13461 1.000 10.71175 323 LEU A N 1
ATOM 1234 C CA . LEU A 1 82 ? 7.47510 -4.83855 -7.29460 1.000 10.77724 323 LEU A CA 1
ATOM 1235 C C . LEU A 1 82 ? 6.18778 -5.64618 -7.38520 1.000 11.34492 323 LEU A C 1
ATOM 1236 O O . LEU A 1 82 ? 5.13465 -5.10364 -7.73564 1.000 12.30367 323 LEU A O 1
ATOM 1252 N N . GLN A 1 83 ? 6.23769 -6.94298 -7.06981 1.000 13.07783 324 GLN A N 1
ATOM 1253 C CA . GLN A 1 83 ? 5.00799 -7.72229 -7.09890 1.000 12.19119 324 GLN A CA 1
ATOM 1254 C C . GLN A 1 83 ? 3.97998 -7.16267 -6.12197 1.000 11.05297 324 GLN A C 1
ATOM 1255 O O . GLN A 1 83 ? 2.78621 -7.08038 -6.44042 1.000 12.94091 324 GLN A O 1
ATOM 1269 N N . LEU A 1 84 ? 4.41765 -6.81208 -4.91116 1.000 8.92094 325 LEU A N 1
ATOM 1270 C CA . LEU A 1 84 ? 3.49181 -6.25522 -3.93175 1.000 9.20871 325 LEU A CA 1
ATOM 1271 C C . LEU A 1 84 ? 2.90920 -4.93787 -4.42515 1.000 8.97590 325 LEU A C 1
ATOM 1272 O O . LEU A 1 84 ? 1.70272 -4.68871 -4.28135 1.000 10.25355 325 LEU A O 1
ATOM 1288 N N . LEU A 1 85 ? 3.74627 -4.08500 -5.01399 1.000 12.46952 326 LEU A N 1
ATOM 1289 C CA . LEU A 1 85 ? 3.24067 -2.81616 -5.53507 1.000 10.72934 326 LEU A CA 1
ATOM 1290 C C . LEU A 1 85 ? 2.21576 -3.02239 -6.64755 1.000 13.68688 326 LEU A C 1
ATOM 1291 O O . LEU A 1 85 ? 1.25094 -2.26094 -6.75992 1.000 12.17699 326 LEU A O 1
ATOM 1307 N N . VAL A 1 86 ? 2.42852 -4.01100 -7.51012 1.000 11.88508 327 VAL A N 1
ATOM 1308 C CA . VAL A 1 86 ? 1.45699 -4.25973 -8.57272 1.000 13.20553 327 VAL A CA 1
ATOM 1309 C C . VAL A 1 86 ? 0.14625 -4.78143 -7.98790 1.000 13.34239 327 VAL A C 1
ATOM 1310 O O . VAL A 1 86 ? -0.94635 -4.39127 -8.42500 1.000 15.92881 327 VAL A O 1
ATOM 1323 N N . LEU A 1 87 ? 0.22447 -5.67921 -7.00208 1.000 14.11676 328 LEU A N 1
ATOM 1324 C CA . LEU A 1 87 ? -0.99970 -6.11351 -6.33154 1.000 14.00264 328 LEU A CA 1
ATOM 1325 C C . LEU A 1 87 ? -1.75942 -4.91698 -5.76719 1.000 16.06740 328 LEU A C 1
ATOM 1326 O O . LEU A 1 87 ? -2.99132 -4.81973 -5.90066 1.000 14.61000 328 LEU A O 1
ATOM 1342 N N . ILE A 1 88 ? -1.03680 -3.98907 -5.14082 1.000 12.19770 329 ILE A N 1
ATOM 1343 C CA . ILE A 1 88 ? -1.69593 -2.84665 -4.52234 1.000 13.10327 329 ILE A CA 1
ATOM 1344 C C . ILE A 1 88 ? -2.26214 -1.91447 -5.58504 1.000 16.02732 329 ILE A C 1
ATOM 1345 O O . ILE A 1 88 ? -3.33924 -1.34146 -5.40651 1.000 15.03980 329 ILE A O 1
ATOM 1361 N N . LYS A 1 89 ? -1.54488 -1.72394 -6.69387 1.000 15.39678 330 LYS A N 1
ATOM 1362 C CA . LYS A 1 89 ? -2.07589 -0.89599 -7.77155 1.000 17.52272 330 LYS A CA 1
ATOM 1363 C C . LYS A 1 89 ? -3.39946 -1.46143 -8.27662 1.000 19.86099 330 LYS A C 1
ATOM 1364 O O . LYS A 1 89 ? -4.36967 -0.71807 -8.48824 1.000 14.20898 330 LYS A O 1
ATOM 1383 N N . ASP A 1 90 ? -3.44043 -2.77366 -8.52532 1.000 17.06910 331 ASP A N 1
ATOM 1384 C CA . ASP A 1 90 ? -4.67395 -3.38272 -9.01667 1.000 16.65542 331 ASP A CA 1
ATOM 1385 C C . ASP A 1 90 ? -5.80415 -3.22070 -8.00530 1.000 15.98298 331 ASP A C 1
ATOM 1386 O O . ASP A 1 90 ? -6.94878 -2.90444 -8.37098 1.000 17.70917 331 ASP A O 1
ATOM 1395 N N . TYR A 1 91 ? -5.49053 -3.40791 -6.72144 1.000 14.72336 332 TYR A N 1
ATOM 1396 C CA . TYR A 1 91 ? -6.47456 -3.21200 -5.66794 1.000 15.25032 332 TYR A CA 1
ATOM 1397 C C . TYR A 1 91 ? -7.00619 -1.78270 -5.65172 1.000 15.31830 332 TYR A C 1
ATOM 1398 O O . TYR A 1 91 ? -8.21692 -1.55900 -5.54622 1.000 16.46248 332 TYR A O 1
ATOM 1416 N N . GLU A 1 92 ? -6.11412 -0.79726 -5.73387 1.000 16.60824 333 GLU A N 1
ATOM 1417 C CA . GLU A 1 92 ? -6.53741 0.59767 -5.68449 1.000 16.58987 333 GLU A CA 1
ATOM 1418 C C . GLU A 1 92 ? -7.34906 0.97849 -6.91957 1.000 16.11964 333 GLU A C 1
ATOM 1419 O O . GLU A 1 92 ? -8.28023 1.78250 -6.82354 1.000 15.73632 333 GLU A O 1
ATOM 1431 N N . ALA A 1 93 ? -7.03576 0.40276 -8.07494 1.000 15.31528 334 ALA A N 1
ATOM 1432 C CA . ALA A 1 93 ? -7.88361 0.60799 -9.24660 1.000 15.81289 334 ALA A CA 1
ATOM 1433 C C . ALA A 1 93 ? -9.30153 0.08729 -8.99938 1.000 19.14993 334 ALA A C 1
ATOM 1434 O O . ALA A 1 93 ? -10.29210 0.76135 -9.31719 1.000 17.71546 334 ALA A O 1
ATOM 1441 N N . ALA A 1 94 ? -9.41917 -1.11706 -8.43189 1.000 15.96332 335 ALA A N 1
ATOM 1442 C CA . ALA A 1 94 ? -10.75201 -1.65192 -8.15451 1.000 16.07078 335 ALA A CA 1
ATOM 1443 C C . ALA A 1 94 ? -11.49201 -0.79657 -7.12665 1.000 23.81417 335 ALA A C 1
ATOM 1444 O O . ALA A 1 94 ? -12.71173 -0.58620 -7.23186 1.000 17.84762 335 ALA A O 1
ATOM 1451 N N . GLU A 1 95 ? -10.77568 -0.29655 -6.11567 1.000 17.85977 336 GLU A N 1
ATOM 1452 C CA . GLU A 1 95 ? -11.42175 0.56618 -5.13089 1.000 21.31263 336 GLU A CA 1
ATOM 1453 C C . GLU A 1 95 ? -11.91949 1.85611 -5.77718 1.000 21.69104 336 GLU A C 1
ATOM 1454 O O . GLU A 1 95 ? -13.00988 2.34702 -5.45457 1.000 17.40284 336 GLU A O 1
ATOM 1466 N N . GLU A 1 96 ? -11.14080 2.41375 -6.70422 1.000 17.79515 337 GLU A N 1
ATOM 1467 C CA . GLU A 1 96 ? -11.58606 3.61858 -7.39445 1.000 19.11086 337 GLU A CA 1
ATOM 1468 C C . GLU A 1 96 ? -12.83938 3.33990 -8.22256 1.000 14.37825 337 GLU A C 1
ATOM 1469 O O . GLU A 1 96 ? -13.73257 4.18822 -8.30440 1.000 13.74194 337 GLU A O 1
ATOM 1481 N N . GLU A 1 97 ? -12.91951 2.16387 -8.84848 1.000 15.23179 338 GLU A N 1
ATOM 1482 C CA . GLU A 1 97 ? -14.13752 1.81123 -9.58116 1.000 22.22553 338 GLU A CA 1
ATOM 1483 C C . GLU A 1 97 ? -15.34499 1.77549 -8.64743 1.000 17.08431 338 GLU A C 1
ATOM 1484 O O . GLU A 1 97 ? -16.41190 2.31382 -8.96540 1.000 15.61099 338 GLU A O 1
ATOM 1496 N N . GLU A 1 98 ? -15.19154 1.14355 -7.48200 1.000 13.34280 339 GLU A N 1
ATOM 1497 C CA . GLU A 1 98 ? -16.28543 1.11613 -6.51159 1.000 15.91707 339 GLU A CA 1
ATOM 1498 C C . GLU A 1 98 ? -16.69853 2.52562 -6.09311 1.000 14.13208 339 GLU A C 1
ATOM 1499 O O . GLU A 1 98 ? -17.89077 2.81276 -5.94098 1.000 18.20388 339 GLU A O 1
ATOM 1511 N N . ALA A 1 99 ? -15.72287 3.41750 -5.88454 1.000 16.31469 340 ALA A N 1
ATOM 1512 C CA . ALA A 1 99 ? -16.04855 4.79416 -5.50743 1.000 15.37141 340 ALA A CA 1
ATOM 1513 C C . ALA A 1 99 ? -16.81077 5.51714 -6.61746 1.000 15.29886 340 ALA A C 1
ATOM 1514 O O . ALA A 1 99 ? -17.77877 6.23989 -6.35097 1.000 12.28059 340 ALA A O 1
ATOM 1521 N N . LEU A 1 100 ? -16.36107 5.37238 -7.86335 1.000 13.70766 341 LEU A N 1
ATOM 1522 C CA . LEU A 1 100 ? -17.08929 5.96886 -8.97925 1.000 12.51002 341 LEU A CA 1
ATOM 1523 C C . LEU A 1 100 ? -18.52423 5.46310 -9.02468 1.000 13.46733 341 LEU A C 1
ATOM 1524 O O . LEU A 1 100 ? -19.46529 6.24105 -9.21756 1.000 15.84903 341 LEU A O 1
ATOM 1540 N N . LEU A 1 101 ? -18.70521 4.14999 -8.87553 1.000 11.35364 342 LEU A N 1
ATOM 1541 C CA . LEU A 1 101 ? -20.04994 3.58579 -8.90295 1.000 14.66679 342 LEU A CA 1
ATOM 1542 C C . LEU A 1 101 ? -20.91274 4.19470 -7.80766 1.000 17.97004 342 LEU A C 1
ATOM 1543 O O . LEU A 1 101 ? -22.06691 4.56277 -8.04646 1.000 20.64715 342 LEU A O 1
ATOM 1559 N N . GLN A 1 102 ? -20.37535 4.28880 -6.58687 1.000 14.40673 343 GLN A N 1
ATOM 1560 C CA . GLN A 1 102 ? -21.14928 4.86660 -5.49188 1.000 17.52548 343 GLN A CA 1
ATOM 1561 C C . GLN A 1 102 ? -21.53405 6.31026 -5.79704 1.000 22.18677 343 GLN A C 1
ATOM 1562 O O . GLN A 1 102 ? -22.66421 6.73294 -5.52254 1.000 22.56803 343 GLN A O 1
ATOM 1576 N N . ALA A 1 103 ? -20.60304 7.08663 -6.35339 1.000 19.23166 344 ALA A N 1
ATOM 1577 C CA . ALA A 1 103 ? -20.90828 8.47240 -6.69542 1.000 20.68398 344 ALA A CA 1
ATOM 1578 C C . ALA A 1 103 ? -22.00623 8.55795 -7.75035 1.000 23.38338 344 ALA A C 1
ATOM 1579 O O . ALA A 1 103 ? -22.87467 9.43601 -7.68164 1.000 27.03826 344 ALA A O 1
ATOM 1586 N N . ILE A 1 104 ? -21.96392 7.67809 -8.74990 1.000 23.63877 345 ILE A N 1
ATOM 1587 C CA . ILE A 1 104 ? -22.98742 7.67236 -9.79300 1.000 24.82086 345 ILE A CA 1
ATOM 1588 C C . ILE A 1 104 ? -24.34516 7.28917 -9.21063 1.000 32.95273 345 ILE A C 1
ATOM 1589 O O . ILE A 1 1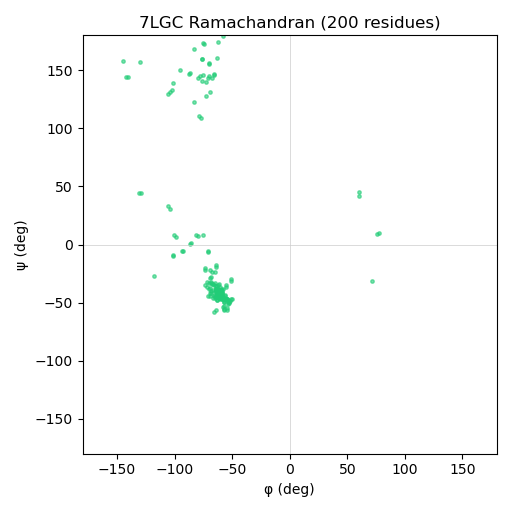04 ? -25.32875 8.03195 -9.33132 1.000 35.91387 345 ILE A O 1
ATOM 1605 N N . LEU A 1 105 ? -24.42297 6.10504 -8.59720 1.000 26.76609 346 LEU A N 1
ATOM 1606 C CA . LEU A 1 105 ? -25.66663 5.65801 -7.97407 1.000 29.97002 346 LEU A CA 1
ATOM 1607 C C . LEU A 1 105 ? -26.23171 6.71349 -7.02922 1.000 31.63747 346 LEU A C 1
ATOM 1608 O O . LEU A 1 105 ? -27.45242 6.80386 -6.85541 1.000 36.18435 346 LEU A O 1
ATOM 1624 N N . GLU A 1 106 ? -25.37364 7.52734 -6.42473 1.000 33.08354 347 GLU A N 1
ATOM 1625 C CA . GLU A 1 106 ? -25.84905 8.60519 -5.56617 1.000 35.28010 347 GLU A CA 1
ATOM 1626 C C . GLU A 1 106 ? -26.42885 9.78469 -6.36416 1.000 46.37238 347 GLU A C 1
ATOM 1627 O O . GLU A 1 106 ? -26.74502 10.81849 -5.75451 1.000 48.16128 347 GLU A O 1
ATOM 1639 N N . GLY A 1 107 ? -26.58399 9.64020 -7.67891 1.000 45.21595 348 GLY A N 1
ATOM 1640 C CA . GLY A 1 107 ? -27.15275 10.68290 -8.51427 1.000 43.31367 348 GLY A CA 1
ATOM 1641 C C . GLY A 1 107 ? -28.66350 10.61699 -8.60097 1.000 49.79818 348 GLY A C 1
ATOM 1642 O O . GLY A 1 107 ? -29.36302 11.45276 -8.02546 1.000 64.31577 348 GLY A O 1
ATOM 1646 N N . PRO B 1 6 ? 8.77812 -16.11468 18.44823 1.000 42.26979 247 PRO B N 1
ATOM 1647 C CA . PRO B 1 6 ? 9.56840 -15.04028 19.05975 1.000 41.19706 247 PRO B CA 1
ATOM 1648 C C . PRO B 1 6 ? 9.54530 -13.73379 18.26868 1.000 42.18412 247 PRO B C 1
ATOM 1649 O O . PRO B 1 6 ? 9.40104 -12.67842 18.87741 1.000 37.40733 247 PRO B O 1
ATOM 1660 N N . ARG B 1 7 ? 9.67408 -13.79756 16.94059 1.000 46.25316 248 ARG B N 1
ATOM 1661 C CA . ARG B 1 7 ? 9.65663 -12.57262 16.14365 1.000 43.39907 248 ARG B CA 1
ATOM 1662 C C . ARG B 1 7 ? 8.38638 -11.76977 16.40292 1.000 34.54504 248 ARG B C 1
ATOM 1663 O O . ARG B 1 7 ? 8.44058 -10.54991 16.61711 1.000 36.07069 248 ARG B O 1
ATOM 1667 N N . GLU B 1 8 ? 7.23057 -12.44136 16.38871 1.000 29.95752 249 GLU B N 1
ATOM 1668 C CA . GLU B 1 8 ? 5.96538 -11.77379 16.68255 1.000 31.89436 249 GLU B CA 1
ATOM 1669 C C . GLU B 1 8 ? 5.95702 -11.18306 18.09150 1.000 28.14715 249 GLU B C 1
ATOM 1670 O O . GLU B 1 8 ? 5.46669 -10.06779 18.30535 1.000 27.04320 249 GLU B O 1
ATOM 1674 N N . LEU B 1 9 ? 6.47249 -11.93234 19.06818 1.000 32.38935 250 LEU B N 1
ATOM 1675 C CA . LEU B 1 9 ? 6.57992 -11.41623 20.42811 1.000 29.72821 250 LEU B CA 1
ATOM 1676 C C . LEU B 1 9 ? 7.47989 -10.18627 20.48188 1.000 26.22800 250 LEU B C 1
ATOM 1677 O O . LEU B 1 9 ? 7.17924 -9.21350 21.18328 1.000 23.98821 250 LEU B O 1
ATOM 1693 N N . GLN B 1 10 ? 8.59901 -10.21781 19.75688 1.000 26.33245 251 GLN B N 1
ATOM 1694 C CA . GLN B 1 10 ? 9.49568 -9.06894 19.74348 1.000 24.74370 251 GLN B CA 1
ATOM 1695 C C . GLN B 1 10 ? 8.81091 -7.84215 19.16462 1.000 19.27735 251 GLN B C 1
ATOM 1696 O O . GLN B 1 10 ? 8.95330 -6.74157 19.70867 1.000 14.15846 251 GLN B O 1
ATOM 1710 N N . VAL B 1 11 ? 8.08341 -8.00174 18.05330 1.000 20.97532 252 VAL B N 1
ATOM 1711 C CA . VAL B 1 11 ? 7.37740 -6.86559 17.46440 1.000 21.06858 252 VAL B CA 1
ATOM 1712 C C . VAL B 1 11 ? 6.32285 -6.32951 18.42336 1.000 20.03588 252 VAL B C 1
ATOM 1713 O O . VAL B 1 11 ? 6.11444 -5.11660 18.52292 1.000 14.73348 252 VAL B O 1
ATOM 1726 N N . LYS B 1 12 ? 5.60016 -7.22320 19.10172 1.000 18.15814 253 LYS B N 1
ATOM 1727 C CA . LYS B 1 12 ? 4.60609 -6.76156 20.06268 1.000 22.88016 253 LYS B CA 1
ATOM 1728 C C . LYS B 1 12 ? 5.26214 -5.95917 21.18517 1.000 13.46438 253 LYS B C 1
ATOM 1729 O O . LYS B 1 12 ? 4.76085 -4.89969 21.57911 1.000 15.80360 253 LYS B O 1
ATOM 1748 N N . TYR B 1 13 ? 6.39223 -6.43948 21.68879 1.000 14.93086 254 TYR B N 1
ATOM 1749 C CA . TYR B 1 13 ? 7.09273 -5.74043 22.76229 1.000 15.56316 254 TYR B CA 1
ATOM 1750 C C . TYR B 1 13 ? 7.59095 -4.37502 22.28634 1.000 14.71918 254 TYR B C 1
ATOM 1751 O O . TYR B 1 13 ? 7.41358 -3.35791 22.97366 1.000 12.77414 254 TYR B O 1
ATOM 1769 N N . LEU B 1 14 ? 8.17953 -4.32713 21.08458 1.000 12.11659 255 LEU B N 1
ATOM 1770 C CA . LEU B 1 14 ? 8.74383 -3.09014 20.56375 1.000 16.64642 255 LEU B CA 1
ATOM 1771 C C . LEU B 1 14 ? 7.67766 -2.04155 20.25358 1.000 12.28708 255 LEU B C 1
ATOM 1772 O O . LEU B 1 14 ? 7.99291 -0.85188 20.25450 1.000 11.39767 255 LEU B O 1
ATOM 1788 N N . THR B 1 15 ? 6.43147 -2.45022 20.00771 1.000 11.95982 256 THR B N 1
ATOM 1789 C CA . THR B 1 15 ? 5.35215 -1.53024 19.69898 1.000 13.82762 256 THR B CA 1
ATOM 1790 C C . THR B 1 15 ? 4.47913 -1.21429 20.90912 1.000 13.73722 256 THR B C 1
ATOM 1791 O O . THR B 1 15 ? 3.48302 -0.50358 20.76767 1.000 13.26272 256 THR B O 1
ATOM 1802 N N . THR B 1 16 ? 4.85608 -1.67130 22.10003 1.000 11.62689 257 THR B N 1
ATOM 1803 C CA . THR B 1 16 ? 4.13294 -1.28631 23.30584 1.000 14.21588 257 THR B CA 1
ATOM 1804 C C . THR B 1 16 ? 4.52007 0.13738 23.68641 1.000 15.35153 257 THR B C 1
ATOM 1805 O O . THR B 1 16 ? 5.64871 0.57409 23.43249 1.000 17.66378 257 THR B O 1
ATOM 1816 N N . TYR B 1 17 ? 3.53781 0.91522 24.13697 1.000 16.00554 258 TYR B N 1
ATOM 1817 C CA . TYR B 1 17 ? 3.80189 2.28488 24.55149 1.000 10.42458 258 TYR B CA 1
ATOM 1818 C C . TYR B 1 17 ? 2.91395 2.65728 25.73496 1.000 14.36585 258 TYR B C 1
ATOM 1819 O O . TYR B 1 17 ? 1.88050 2.03243 25.99123 1.000 15.69781 258 TYR B O 1
ATOM 1837 N N . GLN B 1 18 ? 3.36246 3.66885 26.47538 1.000 13.35664 259 GLN B N 1
ATOM 1838 C CA . GLN B 1 18 ? 2.62395 4.17815 27.62403 1.000 14.07583 259 GLN B CA 1
ATOM 1839 C C . GLN B 1 18 ? 1.40557 4.94856 27.13845 1.000 13.37472 259 GLN B C 1
ATOM 1840 O O . GLN B 1 18 ? 1.53050 5.86363 26.31957 1.000 16.07483 259 GLN B O 1
ATOM 1854 N N . LYS B 1 19 ? 0.23081 4.60512 27.65250 1.000 15.14592 260 LYS B N 1
ATOM 1855 C CA . LYS B 1 19 ? -0.96986 5.31014 27.22413 1.000 19.55654 260 LYS B CA 1
ATOM 1856 C C . LYS B 1 19 ? -1.05569 6.68851 27.87698 1.000 22.68760 260 LYS B C 1
ATOM 1857 O O . LYS B 1 19 ? -0.42391 6.96809 28.89687 1.000 18.46782 260 LYS B O 1
ATOM 1876 N N . ASP B 1 20 ? -1.85411 7.56181 27.25085 1.000 23.94454 261 ASP B N 1
ATOM 1877 C CA . ASP B 1 20 ? -1.89656 8.97231 27.63286 1.000 29.33866 261 ASP B CA 1
ATOM 1878 C C . ASP B 1 20 ? -2.14084 9.17732 29.12537 1.000 21.01066 261 ASP B C 1
ATOM 1879 O O . ASP B 1 20 ? -1.44593 9.96881 29.76991 1.000 24.83927 261 ASP B O 1
ATOM 1888 N N . GLU B 1 21 ? -3.15466 8.51844 29.68445 1.000 24.83043 262 GLU B N 1
ATOM 1889 C CA . GLU B 1 21 ? -3.48115 8.67118 31.09772 1.000 29.40808 262 GLU B CA 1
ATOM 1890 C C . GLU B 1 21 ? -3.03668 7.47257 31.93115 1.000 29.01561 262 GLU B C 1
ATOM 1891 O O . GLU B 1 21 ? -3.65208 7.16999 32.95676 1.000 28.84529 262 GLU B O 1
ATOM 1903 N N . GLU B 1 22 ? -1.96164 6.79966 31.52259 1.000 19.50478 263 GLU B N 1
ATOM 1904 C CA . GLU B 1 22 ? -1.41200 5.66492 32.25849 1.000 19.65680 263 GLU B CA 1
ATOM 1905 C C . GLU B 1 22 ? -0.16049 6.12540 32.99126 1.000 15.19799 263 GLU B C 1
ATOM 1906 O O . GLU B 1 22 ? 0.71344 6.76843 32.39655 1.000 14.13454 263 GLU B O 1
ATOM 1918 N N . LYS B 1 23 ? -0.07997 5.80701 34.28108 1.000 13.54347 264 LYS B N 1
ATOM 1919 C CA . LYS B 1 23 ? 1.11721 6.10698 35.04558 1.000 11.59281 264 LYS B CA 1
ATOM 1920 C C . LYS B 1 23 ? 2.28922 5.28458 34.52590 1.000 13.38428 264 LYS B C 1
ATOM 1921 O O . LYS B 1 23 ? 2.12400 4.14260 34.09524 1.000 10.50703 264 LYS B O 1
ATOM 1925 N N . LEU B 1 24 ? 3.48594 5.87426 34.58597 1.000 9.70622 265 LEU B N 1
ATOM 1926 C CA . LEU B 1 24 ? 4.67828 5.16636 34.13527 1.000 15.31587 265 LEU B CA 1
ATOM 1927 C C . LEU B 1 24 ? 4.87982 3.86473 34.90625 1.000 13.92530 265 LEU B C 1
ATOM 1928 O O . LEU B 1 24 ? 5.31257 2.86087 34.33328 1.000 9.74171 265 LEU B O 1
ATOM 1944 N N . SER B 1 25 ? 4.60791 3.87634 36.21495 1.000 13.49836 266 SER B N 1
ATOM 1945 C CA . SER B 1 25 ? 4.76265 2.66244 37.01844 1.000 13.47034 266 SER B CA 1
ATOM 1946 C C . SER B 1 25 ? 3.79785 1.56828 36.56677 1.000 12.60667 266 SER B C 1
ATOM 1947 O O . SER B 1 25 ? 4.16531 0.37955 36.51139 1.000 14.98741 266 SER B O 1
ATOM 1955 N N . ALA B 1 26 ? 2.55602 1.94185 36.25438 1.000 13.14452 267 ALA B N 1
ATOM 1956 C CA . ALA B 1 26 ? 1.62090 0.97984 35.67965 1.000 14.85988 267 ALA B CA 1
ATOM 1957 C C . ALA B 1 26 ? 2.12223 0.45888 34.33462 1.000 15.32736 267 ALA B C 1
ATOM 1958 O O . ALA B 1 26 ? 1.91945 -0.71509 33.99876 1.000 11.83135 267 ALA B O 1
ATOM 1965 N N . TYR B 1 27 ? 2.78991 1.31187 33.55451 1.000 14.83294 268 TYR B N 1
ATOM 1966 C CA . TYR B 1 27 ? 3.32270 0.87698 32.26302 1.000 14.71216 268 TYR B CA 1
ATOM 1967 C C . TYR B 1 27 ? 4.40794 -0.17927 32.44716 1.000 11.92295 268 TYR B C 1
ATOM 1968 O O . TYR B 1 27 ? 4.40480 -1.21498 31.76935 1.000 12.16206 268 TYR B O 1
ATOM 1986 N N . VAL B 1 28 ? 5.34210 0.05773 33.36978 1.000 13.19142 269 VAL B N 1
ATOM 1987 C CA . VAL B 1 28 ? 6.38792 -0.93669 33.62521 1.000 13.80133 269 VAL B CA 1
ATOM 1988 C C . VAL B 1 28 ? 5.78209 -2.26137 34.09067 1.000 14.71879 269 VAL B C 1
ATOM 1989 O O . VAL B 1 28 ? 6.22784 -3.34848 33.67538 1.000 12.19143 269 VAL B O 1
ATOM 2002 N N . LEU B 1 29 ? 4.78048 -2.19538 34.98061 1.000 12.52472 270 LEU B N 1
ATOM 2003 C CA . LEU B 1 29 ? 4.12838 -3.42012 35.43585 1.000 18.36640 270 LEU B CA 1
ATOM 2004 C C . LEU B 1 29 ? 3.49286 -4.16404 34.27127 1.000 15.95506 270 LEU B C 1
ATOM 2005 O O . LEU B 1 29 ? 3.58031 -5.39397 34.18255 1.000 16.98600 270 LEU B O 1
ATOM 2021 N N . ARG B 1 30 ? 2.87177 -3.42458 33.35743 1.000 13.28909 271 ARG B N 1
ATOM 2022 C CA . ARG B 1 30 ? 2.27628 -4.02281 32.16972 1.000 16.90503 271 ARG B CA 1
ATOM 2023 C C . ARG B 1 30 ? 3.32147 -4.65288 31.25774 1.000 14.74579 271 ARG B C 1
ATOM 2024 O O . ARG B 1 30 ? 3.03523 -5.65108 30.58538 1.000 18.99179 271 ARG B O 1
ATOM 2045 N N . LEU B 1 31 ? 4.52836 -4.08156 31.20424 1.000 15.05590 272 LEU B N 1
ATOM 2046 C CA . LEU B 1 31 ? 5.57302 -4.65086 30.35894 1.000 15.33308 272 LEU B CA 1
ATOM 2047 C C . LEU B 1 31 ? 6.08819 -5.97516 30.90119 1.000 17.64421 272 LEU B C 1
ATOM 2048 O O . LEU B 1 31 ? 6.51259 -6.84326 30.12303 1.000 15.05005 272 LEU B O 1
ATOM 2064 N N . GLU B 1 32 ? 6.11826 -6.11893 32.23182 1.000 13.90152 273 GLU B N 1
ATOM 2065 C CA . GLU B 1 32 ? 6.85260 -7.23877 32.81929 1.000 15.47269 273 GLU B CA 1
ATOM 2066 C C . GLU B 1 32 ? 6.40972 -8.61225 32.31008 1.000 18.17473 273 GLU B C 1
ATOM 2067 O O . GLU B 1 32 ? 7.28904 -9.43532 31.99294 1.000 16.25889 273 GLU B O 1
ATOM 2079 N N . PRO B 1 33 ? 5.11938 -8.94932 32.23792 1.000 16.27127 274 PRO B N 1
ATOM 2080 C CA . PRO B 1 33 ? 4.74807 -10.26991 31.69198 1.000 20.73172 274 PRO B CA 1
ATOM 2081 C C . PRO B 1 33 ? 5.20491 -10.48610 30.25661 1.000 21.33789 274 PRO B C 1
ATOM 2082 O O . PRO B 1 33 ? 5.65689 -11.58952 29.91980 1.000 21.48263 274 PRO B O 1
ATOM 2093 N N . LEU B 1 34 ? 5.07902 -9.47607 29.38972 1.000 16.72673 275 LEU B N 1
ATOM 2094 C CA . LEU B 1 34 ? 5.59536 -9.60819 28.03152 1.000 19.98576 275 LEU B CA 1
ATOM 2095 C C . LEU B 1 34 ? 7.08524 -9.89826 28.03268 1.000 17.46152 275 LEU B C 1
ATOM 2096 O O . LEU B 1 34 ? 7.57677 -10.70559 27.23395 1.000 16.21986 275 LEU B O 1
ATOM 2112 N N . LEU B 1 35 ? 7.83038 -9.21863 28.90143 1.000 19.73637 276 LEU B N 1
ATOM 2113 C CA . LEU B 1 35 ? 9.27045 -9.42220 28.96228 1.000 19.57793 276 LEU B CA 1
ATOM 2114 C C . LEU B 1 35 ? 9.59160 -10.84768 29.40816 1.000 22.92346 276 LEU B C 1
ATOM 2115 O O . LEU B 1 35 ? 10.46731 -11.51561 28.84056 1.000 18.99482 276 LEU B O 1
ATOM 2131 N N . GLN B 1 36 ? 8.89993 -11.33108 30.43938 1.000 21.38651 277 GLN B N 1
ATOM 2132 C CA . GLN B 1 36 ? 9.16514 -12.69370 30.89628 1.000 24.40164 277 GLN B CA 1
ATOM 2133 C C . GLN B 1 36 ? 8.79716 -13.71667 29.82307 1.000 19.25604 277 GLN B C 1
ATOM 2134 O O . GLN B 1 36 ? 9.46679 -14.74939 29.68378 1.000 24.96173 277 GLN B O 1
ATOM 2148 N N . LYS B 1 37 ? 7.73580 -13.45326 29.06482 1.000 19.94793 278 LYS B N 1
ATOM 2149 C CA . LYS B 1 37 ? 7.38729 -14.31347 27.93632 1.000 25.20492 278 LYS B CA 1
ATOM 2150 C C . LYS B 1 37 ? 8.49060 -14.31051 26.88409 1.000 28.43653 278 LYS B C 1
ATOM 2151 O O . LYS B 1 37 ? 8.82067 -15.35968 26.32054 1.000 23.62749 278 LYS B O 1
ATOM 2170 N N . LEU B 1 38 ? 9.07422 -13.13740 26.60835 1.000 21.88832 279 LEU B N 1
ATOM 2171 C CA . LEU B 1 38 ? 10.19170 -13.06989 25.67299 1.000 20.37074 279 LEU B CA 1
ATOM 2172 C C . LEU B 1 38 ? 11.35491 -13.92767 26.13852 1.000 26.15041 279 LEU B C 1
ATOM 2173 O O . LEU B 1 38 ? 12.05717 -14.53981 25.32441 1.000 22.20541 279 LEU B O 1
ATOM 2189 N N . VAL B 1 39 ? 11.60762 -13.94174 27.44292 1.000 20.08483 280 VAL B N 1
ATOM 2190 C CA . VAL B 1 39 ? 12.65906 -14.81927 27.94455 1.000 26.33197 280 VAL B CA 1
ATOM 2191 C C . VAL B 1 39 ? 12.27013 -16.27974 27.73836 1.000 26.54213 280 VAL B C 1
ATOM 2192 O O . VAL B 1 39 ? 13.08756 -17.10241 27.30494 1.000 27.47932 280 VAL B O 1
ATOM 2205 N N . GLN B 1 40 ? 11.01850 -16.62250 28.04318 1.000 29.60258 281 GLN B N 1
ATOM 2206 C CA . GLN B 1 40 ? 10.56902 -18.00762 27.92523 1.000 29.72342 281 GLN B CA 1
ATOM 2207 C C . GLN B 1 40 ? 10.77274 -18.53741 26.50983 1.000 30.60641 281 GLN B C 1
ATOM 2208 O O . GLN B 1 40 ? 11.36863 -19.60168 26.31719 1.000 26.70054 281 GLN B O 1
ATOM 2222 N N . ARG B 1 41 ? 10.32336 -17.79144 25.50210 1.000 26.79078 282 ARG B N 1
ATOM 2223 C CA . ARG B 1 41 ? 10.39467 -18.26494 24.12574 1.000 26.04573 282 ARG B CA 1
ATOM 2224 C C . ARG B 1 41 ? 11.76492 -18.07548 23.48582 1.000 23.87586 282 ARG B C 1
ATOM 2225 O O . ARG B 1 41 ? 11.90507 -18.31876 22.28295 1.000 27.99859 282 ARG B O 1
ATOM 2246 N N . GLY B 1 42 ? 12.77030 -17.68075 24.25404 1.000 21.17623 283 GLY B N 1
ATOM 2247 C CA . GLY B 1 42 ? 14.12610 -17.57447 23.76229 1.000 26.79540 283 GLY B CA 1
ATOM 2248 C C . GLY B 1 42 ? 14.43380 -16.35326 22.92451 1.000 25.58316 283 GLY B C 1
ATOM 2249 O O . GLY B 1 42 ? 15.51056 -16.29885 22.32167 1.000 30.91841 283 GLY B O 1
ATOM 2253 N N . ALA B 1 43 ? 13.52974 -15.37326 22.86122 1.000 28.40593 284 ALA B N 1
ATOM 2254 C CA . ALA B 1 43 ? 13.79370 -14.16396 22.08674 1.000 25.11799 284 ALA B CA 1
ATOM 2255 C C . ALA B 1 43 ? 14.79594 -13.25410 22.77843 1.000 30.15235 284 ALA B C 1
ATOM 2256 O O . ALA B 1 43 ? 15.44807 -12.44100 22.11493 1.000 29.94620 284 ALA B O 1
ATOM 2263 N N . ILE B 1 44 ? 14.94583 -13.39581 24.08867 1.000 26.64229 285 ILE B N 1
ATOM 2264 C CA . ILE B 1 44 ? 15.82681 -12.56530 24.89246 1.000 29.65447 285 ILE B CA 1
ATOM 2265 C C . ILE B 1 44 ? 16.49455 -13.47248 25.90849 1.000 28.05668 285 ILE B C 1
ATOM 2266 O O . ILE B 1 44 ? 15.87487 -14.41659 26.40742 1.000 28.58884 285 ILE B O 1
ATOM 2282 N N . GLU B 1 45 ? 17.75600 -13.19196 26.20551 1.000 28.08610 286 GLU B N 1
ATOM 2283 C CA . GLU B 1 45 ? 18.50012 -13.92886 27.21250 1.000 34.99710 286 GLU B CA 1
ATOM 2284 C C . GLU B 1 45 ? 18.27079 -13.31429 28.58774 1.000 37.40682 286 GLU B C 1
ATOM 2285 O O . GLU B 1 45 ? 18.13198 -12.09662 28.72752 1.000 32.16901 286 GLU B O 1
ATOM 2289 N N . ARG B 1 46 ? 18.26202 -14.17100 29.61112 1.000 35.19608 287 ARG B N 1
ATOM 2290 C CA . ARG B 1 46 ? 17.99142 -13.71043 30.97201 1.000 32.81161 287 ARG B CA 1
ATOM 2291 C C . ARG B 1 46 ? 18.86826 -12.51647 31.32971 1.000 31.70488 287 ARG B C 1
ATOM 2292 O O . ARG B 1 46 ? 18.37937 -11.49790 31.83744 1.000 33.60887 287 ARG B O 1
ATOM 2313 N N . ASP B 1 47 ? 20.16688 -12.61177 31.03147 1.000 27.68235 288 ASP B N 1
ATOM 2314 C CA . ASP B 1 47 ? 21.11989 -11.57798 31.42414 1.000 31.58588 288 ASP B CA 1
ATOM 2315 C C . ASP B 1 47 ? 20.85446 -10.22689 30.76167 1.000 29.86699 288 ASP B C 1
ATOM 2316 O O . ASP B 1 47 ? 21.40146 -9.21271 31.21212 1.000 30.63877 288 ASP B O 1
ATOM 2325 N N . ALA B 1 48 ? 20.07533 -10.19262 29.68034 1.000 26.81341 289 ALA B N 1
ATOM 2326 C CA . ALA B 1 48 ? 19.74738 -8.94867 28.99570 1.000 24.83654 289 ALA B CA 1
ATOM 2327 C C . ALA B 1 48 ? 18.44446 -8.32729 29.48331 1.000 20.90690 289 ALA B C 1
ATOM 2328 O O . ALA B 1 48 ? 18.11397 -7.19960 29.07216 1.000 20.54139 289 ALA B O 1
ATOM 2335 N N . VAL B 1 49 ? 17.71659 -9.02152 30.36346 1.000 18.60219 290 VAL B N 1
ATOM 2336 C CA . VAL B 1 49 ? 16.36219 -8.60279 30.71312 1.000 17.76841 290 VAL B CA 1
ATOM 2337 C C . VAL B 1 49 ? 16.35269 -7.15436 31.18731 1.000 16.13637 290 VAL B C 1
ATOM 2338 O O . VAL B 1 49 ? 15.60217 -6.31896 30.66736 1.000 15.21828 290 VAL B O 1
ATOM 2351 N N . ASN B 1 50 ? 17.17242 -6.83387 32.18907 1.000 16.98221 291 ASN B N 1
ATOM 2352 C CA . ASN B 1 50 ? 17.13920 -5.48146 32.73728 1.000 17.03967 291 ASN B CA 1
ATOM 2353 C C . ASN B 1 50 ? 17.31046 -4.44031 31.63721 1.000 14.74218 291 ASN B C 1
ATOM 2354 O O . ASN B 1 50 ? 16.53368 -3.47761 31.55007 1.000 12.28543 291 ASN B O 1
ATOM 2365 N N . GLN B 1 51 ? 18.30461 -4.63164 30.76048 1.000 16.25251 292 GLN B N 1
ATOM 2366 C CA . GLN B 1 51 ? 18.50619 -3.64473 29.70909 1.000 15.87791 292 GLN B CA 1
ATOM 2367 C C . GLN B 1 51 ? 17.27455 -3.58761 28.81992 1.000 12.89305 292 GLN B C 1
ATOM 2368 O O . GLN B 1 51 ? 16.75591 -2.50637 28.51651 1.000 16.11184 292 GLN B O 1
ATOM 2382 N N . ALA B 1 52 ? 16.75737 -4.75692 28.44407 1.000 14.47880 293 ALA B N 1
ATOM 2383 C CA . ALA B 1 52 ? 15.55008 -4.80830 27.63470 1.000 13.49288 293 ALA B CA 1
ATOM 2384 C C . ALA B 1 52 ? 14.42442 -4.02392 28.30212 1.000 13.71161 293 ALA B C 1
ATOM 2385 O O . ALA B 1 52 ? 13.75311 -3.20421 27.66214 1.000 11.21801 293 ALA B O 1
ATOM 2392 N N . ARG B 1 53 ? 14.22611 -4.23639 29.60523 1.000 13.18133 294 ARG B N 1
ATOM 2393 C CA . ARG B 1 53 ? 13.17343 -3.50186 30.28900 1.000 10.63723 294 ARG B CA 1
ATOM 2394 C C . ARG B 1 53 ? 13.40943 -2.01536 30.11374 1.000 9.35484 294 ARG B C 1
ATOM 2395 O O . ARG B 1 53 ? 12.57041 -1.28923 29.55866 1.000 14.88633 294 ARG B O 1
ATOM 2416 N N . LEU B 1 54 ? 14.60352 -1.56054 30.49932 1.000 10.49561 295 LEU B N 1
ATOM 2417 C CA . LEU B 1 54 ? 14.88321 -0.13882 30.40487 1.000 11.42176 295 LEU B CA 1
ATOM 2418 C C . LEU B 1 54 ? 14.64628 0.34014 28.97971 1.000 12.87674 295 LEU B C 1
ATOM 2419 O O . LEU B 1 54 ? 13.93508 1.33327 28.74897 1.000 11.36143 295 LEU B O 1
ATOM 2435 N N . ASP B 1 55 ? 15.16993 -0.40336 28.00248 1.000 10.75165 296 ASP B N 1
ATOM 2436 C CA . ASP B 1 55 ? 15.07527 0.07036 26.62597 1.000 12.21320 296 ASP B CA 1
ATOM 2437 C C . ASP B 1 55 ? 13.62007 0.36080 26.25866 1.000 13.19263 296 ASP B C 1
ATOM 2438 O O . ASP B 1 55 ? 13.29030 1.44337 25.74376 1.000 13.31786 296 ASP B O 1
ATOM 2447 N N . GLN B 1 56 ? 12.71428 -0.58080 26.56087 1.000 9.13887 297 GLN B N 1
ATOM 2448 C CA . GLN B 1 56 ? 11.34892 -0.38172 26.09542 1.000 11.94265 297 GLN B CA 1
ATOM 2449 C C . GLN B 1 56 ? 10.66088 0.70327 26.91634 1.000 14.66144 297 GLN B C 1
ATOM 2450 O O . GLN B 1 56 ? 9.86801 1.48627 26.37598 1.000 11.55132 297 GLN B O 1
ATOM 2464 N N . VAL B 1 57 ? 10.97143 0.79334 28.21588 1.000 12.49646 298 VAL B N 1
ATOM 2465 C CA . VAL B 1 57 ? 10.46172 1.92495 28.98603 1.000 11.11679 298 VAL B CA 1
ATOM 2466 C C . VAL B 1 57 ? 10.83762 3.21866 28.27401 1.000 10.92001 298 VAL B C 1
ATOM 2467 O O . VAL B 1 57 ? 9.97443 4.03886 27.93963 1.000 16.35344 298 VAL B O 1
ATOM 2480 N N . ILE B 1 58 ? 12.11937 3.35962 27.92398 1.000 13.29071 299 ILE B N 1
ATOM 2481 C CA . ILE B 1 58 ? 12.56125 4.58243 27.26326 1.000 12.00682 299 ILE B CA 1
ATOM 2482 C C . ILE B 1 58 ? 11.84455 4.73422 25.92949 1.0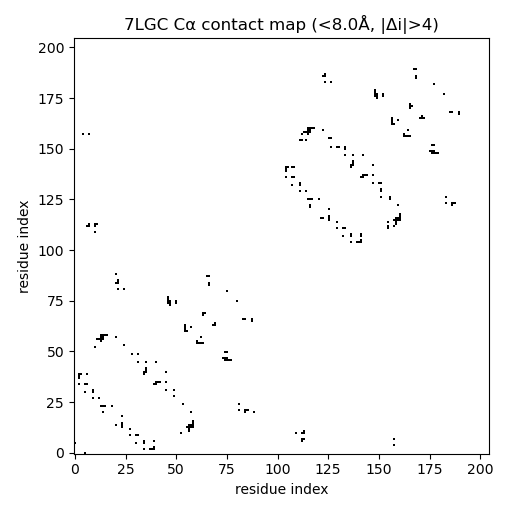00 14.28306 299 ILE B C 1
ATOM 2483 O O . ILE B 1 58 ? 11.36663 5.82447 25.57965 1.000 14.00242 299 ILE B O 1
ATOM 2499 N N . ALA B 1 59 ? 11.71312 3.63639 25.18415 1.000 11.41436 300 ALA B N 1
ATOM 2500 C CA . ALA B 1 59 ? 11.10828 3.75162 23.86747 1.000 15.93729 300 ALA B CA 1
ATOM 2501 C C . ALA B 1 59 ? 9.63411 4.08761 23.97971 1.000 15.18693 300 ALA B C 1
ATOM 2502 O O . ALA B 1 59 ? 9.10517 4.82498 23.14087 1.000 13.81042 300 ALA B O 1
ATOM 2509 N N . GLY B 1 60 ? 8.96514 3.59153 25.01806 1.000 10.93375 301 GLY B N 1
ATOM 2510 C CA . GLY B 1 60 ? 7.52266 3.66272 25.02951 1.000 11.12174 301 GLY B CA 1
ATOM 2511 C C . GLY B 1 60 ? 6.96941 4.77548 25.89048 1.000 8.90559 301 GLY B C 1
ATOM 2512 O O . GLY B 1 60 ? 5.76449 5.02568 25.87843 1.000 12.97826 301 GLY B O 1
ATOM 2516 N N . ALA B 1 61 ? 7.83261 5.42616 26.66199 1.000 14.07076 302 ALA B N 1
ATOM 2517 C CA . ALA B 1 61 ? 7.36410 6.40382 27.63246 1.000 8.95672 302 ALA B CA 1
ATOM 2518 C C . ALA B 1 61 ? 6.78223 7.62009 26.92247 1.000 13.08018 302 ALA B C 1
ATOM 2519 O O . ALA B 1 61 ? 7.28156 8.04614 25.87705 1.000 14.61936 302 ALA B O 1
ATOM 2526 N N . VAL B 1 62 ? 5.72184 8.17970 27.51141 1.000 15.76080 303 VAL B N 1
ATOM 2527 C CA . VAL B 1 62 ? 5.16980 9.44433 27.02418 1.000 17.07219 303 VAL B CA 1
ATOM 2528 C C . VAL B 1 62 ? 6.22596 10.53183 27.09824 1.000 15.70959 303 VAL B C 1
ATOM 2529 O O . VAL B 1 62 ? 6.33542 11.37855 26.20203 1.000 24.80889 303 VAL B O 1
ATOM 2542 N N . HIS B 1 63 ? 7.01259 10.53236 28.17274 1.000 14.43953 304 HIS B N 1
ATOM 2543 C CA . HIS B 1 63 ? 8.08815 11.49118 28.36655 1.000 17.37934 304 HIS B CA 1
ATOM 2544 C C . HIS B 1 63 ? 9.29886 11.07391 27.54470 1.000 21.45280 304 HIS B C 1
ATOM 2545 O O . HIS B 1 63 ? 9.94864 10.06689 27.84683 1.000 20.16610 304 HIS B O 1
ATOM 2559 N N . LYS B 1 64 ? 9.59959 11.85039 26.50063 1.000 23.20496 305 LYS B N 1
ATOM 2560 C CA . LYS B 1 64 ? 10.66725 11.51260 25.56915 1.000 26.18370 305 LYS B CA 1
ATOM 2561 C C . LYS B 1 64 ? 12.06450 11.66488 26.15855 1.000 27.75810 305 LYS B C 1
ATOM 2562 O O . LYS B 1 64 ? 13.03517 11.28082 25.49768 1.000 25.19600 305 LYS B O 1
ATOM 2581 N N . THR B 1 65 ? 12.21225 12.19573 27.36824 1.000 26.44262 306 THR B N 1
ATOM 2582 C CA . THR B 1 65 ? 13.52255 12.23509 28.00515 1.000 22.88974 306 THR B CA 1
ATOM 2583 C C . THR B 1 65 ? 13.45517 11.66790 29.42386 1.000 30.55208 306 THR B C 1
ATOM 2584 O O . THR B 1 65 ? 14.07284 12.18800 30.35867 1.000 24.84172 306 THR B O 1
ATOM 2595 N N . ILE B 1 66 ? 12.75737 10.53844 29.58544 1.000 21.61301 307 ILE B N 1
ATOM 2596 C CA . ILE B 1 66 ? 12.53652 9.97507 30.91547 1.000 24.31077 307 ILE B CA 1
ATOM 2597 C C . ILE B 1 66 ? 13.82813 9.44283 31.52619 1.000 23.76392 307 ILE B C 1
ATOM 2598 O O . ILE B 1 66 ? 13.96659 9.38868 32.75824 1.000 19.95807 307 ILE B O 1
ATOM 2614 N N . ARG B 1 67 ? 14.78953 9.01998 30.70627 1.000 22.94540 308 ARG B N 1
ATOM 2615 C CA A ARG B 1 67 ? 16.03741 8.51425 31.26314 0.473 29.18796 308 ARG B CA 1
ATOM 2616 C CA B ARG B 1 67 ? 16.04073 8.51562 31.25904 0.527 29.05141 308 ARG B CA 1
ATOM 2617 C C . ARG B 1 67 ? 16.72855 9.57854 32.10934 1.000 31.73215 308 ARG B C 1
ATOM 2618 O O . ARG B 1 67 ? 17.25518 9.28074 33.18648 1.000 31.48051 308 ARG B O 1
ATOM 2659 N N . ARG B 1 68 ? 16.72685 10.82650 31.63844 1.000 33.11481 309 ARG B N 1
ATOM 2660 C CA . ARG B 1 68 ? 17.28526 11.91391 32.43493 1.000 34.76763 309 ARG B CA 1
ATOM 2661 C C . ARG B 1 68 ? 16.41094 12.20423 33.64982 1.000 34.16553 309 ARG B C 1
ATOM 2662 O O . ARG B 1 68 ? 16.92320 12.35904 34.76407 1.000 37.44464 309 ARG B O 1
ATOM 2666 N N . GLU B 1 69 ? 15.08682 12.25250 33.45622 1.000 33.64290 310 GLU B N 1
ATOM 2667 C CA . GLU B 1 69 ? 14.17839 12.55055 34.56161 1.000 34.83435 310 GLU B CA 1
ATOM 2668 C C . GLU B 1 69 ? 14.38135 11.58978 35.72536 1.000 37.35506 310 GLU B C 1
ATOM 2669 O O . GLU B 1 69 ? 14.24186 11.98093 36.89072 1.000 38.98726 310 GLU B O 1
ATOM 2681 N N . LEU B 1 70 ? 14.67352 10.32493 35.43258 1.000 31.65736 311 LEU B N 1
ATOM 2682 C CA . LEU B 1 70 ? 14.97508 9.34283 36.46072 1.000 31.85352 311 LEU B CA 1
ATOM 2683 C C . LEU B 1 70 ? 16.44832 9.33635 36.84157 1.000 33.60201 311 LEU B C 1
ATOM 2684 O O . LEU B 1 70 ? 16.848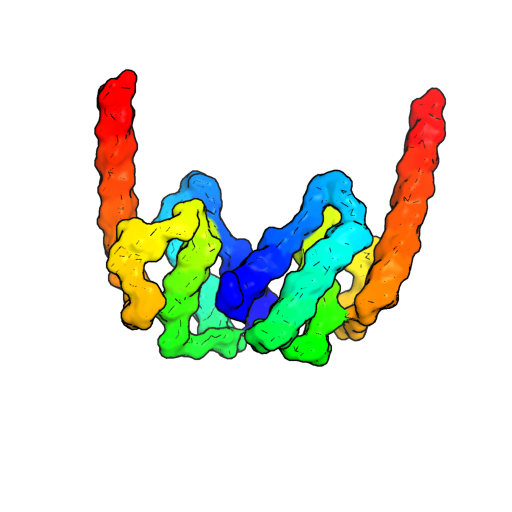27 8.54267 37.69912 1.000 37.82770 311 LEU B O 1
ATOM 2700 N N . ASN B 1 71 ? 17.26166 10.19491 36.23170 1.000 39.00120 312 ASN B N 1
ATOM 2701 C CA . ASN B 1 71 ? 18.67783 10.29620 36.57676 1.000 44.44661 312 ASN B CA 1
ATOM 2702 C C . ASN B 1 71 ? 19.39631 8.96885 36.34043 1.000 43.60833 312 ASN B C 1
ATOM 2703 O O . ASN B 1 71 ? 20.18655 8.50753 37.16475 1.000 45.46372 312 ASN B O 1
ATOM 2707 N N . LEU B 1 72 ? 19.12081 8.35732 35.19286 1.000 42.98543 313 LEU B N 1
ATOM 2708 C CA . LEU B 1 72 ? 19.78671 7.10965 34.84249 1.000 45.05904 313 LEU B CA 1
ATOM 2709 C C . LEU B 1 72 ? 20.91316 7.36756 33.84974 1.000 51.39075 313 LEU B C 1
ATOM 2710 O O . LEU B 1 72 ? 20.75934 8.17553 32.92452 1.000 53.66297 313 LEU B O 1
ATOM 2726 N N . PRO B 1 73 ? 22.05907 6.71134 34.00849 1.000 55.93901 314 PRO B N 1
ATOM 2727 C CA . PRO B 1 73 ? 23.16060 6.94280 33.06870 1.000 51.81304 314 PRO B CA 1
ATOM 2728 C C . PRO B 1 73 ? 22.95445 6.21361 31.75300 1.000 57.31360 314 PRO B C 1
ATOM 2729 O O . PRO B 1 73 ? 22.42019 5.10310 31.69953 1.000 56.83272 314 PRO B O 1
ATOM 2740 N N . GLU B 1 74 ? 23.40198 6.86818 30.67645 1.000 59.02079 315 GLU B N 1
ATOM 2741 C CA . GLU B 1 74 ? 23.26575 6.31846 29.33304 1.000 54.08123 315 GLU B CA 1
ATOM 2742 C C . GLU B 1 74 ? 24.05794 5.03566 29.11665 1.000 53.56274 315 GLU B C 1
ATOM 2743 O O . GLU B 1 74 ? 23.69618 4.24817 28.23659 1.000 56.40869 315 GLU B O 1
ATOM 2747 N N . ASP B 1 75 ? 25.11542 4.79620 29.88531 1.000 53.16134 316 ASP B N 1
ATOM 2748 C CA . ASP B 1 75 ? 25.96273 3.62961 29.66548 1.000 61.10223 316 ASP B CA 1
ATOM 2749 C C . ASP B 1 75 ? 26.00912 2.64624 30.82717 1.000 60.24039 316 ASP B C 1
ATOM 2750 O O . ASP B 1 75 ? 26.23385 1.45592 30.59268 1.000 52.58974 316 ASP B O 1
ATOM 2754 N N . GLY B 1 76 ? 25.79240 3.09833 32.05904 1.000 55.73857 317 GLY B N 1
ATOM 2755 C CA . GLY B 1 76 ? 25.89634 2.25229 33.22476 1.000 51.39464 317 GLY B CA 1
ATOM 2756 C C . GLY B 1 76 ? 24.97840 1.04926 33.17596 1.000 50.40224 317 GLY B C 1
ATOM 2757 O O . GLY B 1 76 ? 24.22887 0.84423 32.21544 1.000 50.97961 317 GLY B O 1
ATOM 2761 N N . PRO B 1 77 ? 25.02730 0.22092 34.21416 1.000 45.86465 318 PRO B N 1
ATOM 2762 C CA . PRO B 1 77 ? 24.26042 -1.02434 34.19573 1.000 37.22217 318 PRO B CA 1
ATOM 2763 C C . PRO B 1 77 ? 22.79153 -0.74389 34.43856 1.000 34.00901 318 PRO B C 1
ATOM 2764 O O . PRO B 1 77 ? 22.41526 0.18489 35.15783 1.000 27.32207 318 PRO B O 1
ATOM 2775 N N . ALA B 1 78 ? 21.96073 -1.54242 33.80034 1.000 27.40655 319 ALA B N 1
ATOM 2776 C CA . ALA B 1 78 ? 20.53445 -1.29999 33.88915 1.000 21.25869 319 ALA B CA 1
ATOM 2777 C C . ALA B 1 78 ? 20.04698 -1.64267 35.29313 1.000 18.15039 319 ALA B C 1
ATOM 2778 O O . ALA B 1 78 ? 20.55031 -2.58356 35.92095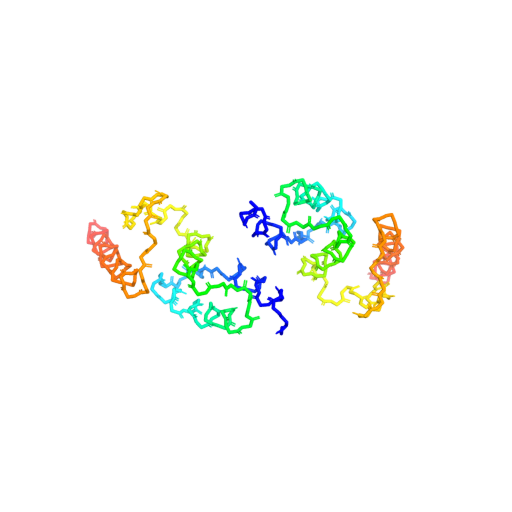 1.000 19.19449 319 ALA B O 1
ATOM 2785 N N . PRO B 1 79 ? 19.09699 -0.88466 35.82629 1.000 17.01365 320 PRO B N 1
ATOM 2786 C CA . PRO B 1 79 ? 18.55073 -1.21388 37.14227 1.000 15.31098 320 PRO B CA 1
ATOM 2787 C C . PRO B 1 79 ? 17.71704 -2.48442 37.07808 1.000 15.34751 320 PRO B C 1
ATOM 2788 O O . PRO B 1 79 ? 17.18718 -2.87249 36.03453 1.000 14.36876 320 PRO B O 1
ATOM 2799 N N . GLY B 1 80 ? 17.60642 -3.13867 38.22767 1.000 10.72998 321 GLY B N 1
ATOM 2800 C CA . GLY B 1 80 ? 16.69723 -4.25114 38.35653 1.000 13.97884 321 GLY B CA 1
ATOM 2801 C C . GLY B 1 80 ? 15.25690 -3.77735 38.43552 1.000 12.49948 321 GLY B C 1
ATOM 2802 O O . GLY B 1 80 ? 14.96568 -2.58514 38.52008 1.000 13.04295 321 GLY B O 1
ATOM 2806 N N . PHE B 1 81 ? 14.33876 -4.74963 38.40429 1.000 11.07095 322 PHE B N 1
ATOM 2807 C CA . PHE B 1 81 ? 12.90955 -4.45068 38.37545 1.000 10.72017 322 PHE B CA 1
ATOM 2808 C C . PHE B 1 81 ? 12.49409 -3.59177 39.56160 1.000 13.59601 322 PHE B C 1
ATOM 2809 O O . PHE B 1 81 ? 11.87431 -2.53384 39.39317 1.000 10.70807 322 PHE B O 1
ATOM 2826 N N . LEU B 1 82 ? 12.82710 -4.02862 40.77663 1.000 10.44630 323 LEU B N 1
ATOM 2827 C CA . LEU B 1 82 ? 12.39394 -3.27995 41.94559 1.000 12.55607 323 LEU B CA 1
ATOM 2828 C C . LEU B 1 82 ? 13.10027 -1.93519 42.02362 1.000 12.01175 323 LEU B C 1
ATOM 2829 O O . LEU B 1 82 ? 12.47715 -0.92799 42.37277 1.000 12.45860 323 LEU B O 1
ATOM 2845 N N . GLN B 1 83 ? 14.39707 -1.88336 41.69817 1.000 13.49006 324 GLN B N 1
ATOM 2846 C CA . GLN B 1 83 ? 15.06598 -0.58866 41.72101 1.000 14.66310 324 GLN B CA 1
ATOM 2847 C C . GLN B 1 83 ? 14.40950 0.37857 40.74194 1.000 13.60130 324 GLN B C 1
ATOM 2848 O O . GLN B 1 83 ? 14.21136 1.55687 41.05741 1.000 13.31526 324 GLN B O 1
ATOM 2862 N N . LEU B 1 84 ? 14.08526 -0.09701 39.54141 1.000 9.28610 325 LEU B N 1
ATOM 2863 C CA . LEU B 1 84 ? 13.44504 0.77896 38.56143 1.00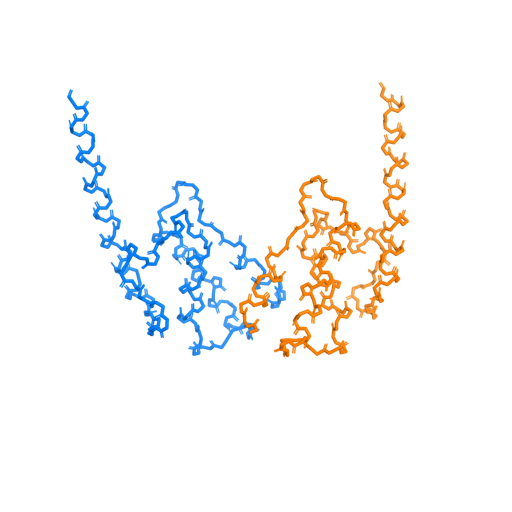0 10.04252 325 LEU B CA 1
ATOM 2864 C C . LEU B 1 84 ? 12.08839 1.25807 39.06947 1.000 11.51897 325 LEU B C 1
ATOM 2865 O O . LEU B 1 84 ? 11.74158 2.44216 38.92848 1.000 13.80350 325 LEU B O 1
ATOM 2881 N N . LEU B 1 85 ? 11.30690 0.35565 39.66193 1.000 11.01228 326 LEU B N 1
ATOM 2882 C CA . LEU B 1 85 ? 10.00637 0.75322 40.18697 1.000 11.71986 326 LEU B CA 1
ATOM 2883 C C . LEU B 1 85 ? 10.14412 1.79804 41.28527 1.000 13.10424 326 LEU B C 1
ATOM 2884 O O . LEU B 1 85 ? 9.31700 2.70979 41.38242 1.000 12.76052 326 LEU B O 1
ATOM 2900 N N . VAL B 1 86 ? 11.16812 1.67435 42.13588 1.000 13.74342 327 VAL B N 1
ATOM 2901 C CA . VAL B 1 86 ? 11.34927 2.66201 43.19932 1.000 15.84115 327 VAL B CA 1
ATOM 2902 C C . VAL B 1 86 ? 11.76195 4.01124 42.62140 1.000 15.49259 327 VAL B C 1
ATOM 2903 O O . VAL B 1 86 ? 11.27962 5.06755 43.05722 1.000 15.61408 327 VAL B O 1
ATOM 2916 N N . LEU B 1 87 ? 12.66223 4.00527 41.63835 1.000 15.20981 328 LEU B N 1
ATOM 2917 C CA . LEU B 1 87 ? 13.00648 5.25594 40.96565 1.000 15.10393 328 LEU B CA 1
ATOM 2918 C C . LEU B 1 87 ? 11.76191 5.92713 40.39085 1.000 17.17833 328 LEU B C 1
ATOM 2919 O O . LEU B 1 87 ? 11.57312 7.14831 40.52570 1.000 16.18864 328 LEU B O 1
ATOM 2935 N N . ILE B 1 88 ? 10.89292 5.13951 39.75398 1.000 15.93336 329 ILE B N 1
ATOM 2936 C CA . ILE B 1 88 ? 9.69469 5.70109 39.13945 1.000 15.42849 329 ILE B CA 1
ATOM 2937 C C . ILE B 1 88 ? 8.71160 6.18015 40.20101 1.000 18.31295 329 ILE B C 1
ATOM 2938 O O . ILE B 1 88 ? 8.02818 7.19063 40.01367 1.000 17.93912 329 ILE B O 1
ATOM 2954 N N . LYS B 1 89 ? 8.59797 5.45000 41.30874 1.000 18.40319 330 LYS B N 1
ATOM 2955 C CA . LYS B 1 89 ? 7.75370 5.88260 42.41896 1.000 21.12576 330 LYS B CA 1
ATOM 2956 C C . LYS B 1 89 ? 8.17420 7.25721 42.92124 1.000 17.17442 330 LYS B C 1
ATOM 2957 O O . LYS B 1 89 ? 7.33508 8.14740 43.11140 1.000 18.30536 330 LYS B O 1
ATOM 2976 N N . ASP B 1 90 ? 9.47836 7.43607 43.16484 1.000 17.79251 331 ASP B N 1
ATOM 2977 C CA . ASP B 1 90 ? 9.97745 8.72685 43.63982 1.000 19.88769 331 ASP B CA 1
ATOM 2978 C C . ASP B 1 90 ? 9.72397 9.83607 42.61951 1.000 19.92647 331 ASP B C 1
ATOM 2979 O O . ASP B 1 90 ? 9.32163 10.95377 42.98363 1.000 17.05048 331 ASP B O 1
ATOM 2988 N N . TYR B 1 91 ? 9.94755 9.54465 41.33586 1.000 16.50777 332 TYR B N 1
ATOM 2989 C CA . TYR B 1 91 ? 9.66439 10.51841 40.28856 1.000 16.66514 332 TYR B CA 1
ATOM 2990 C C . TYR B 1 91 ? 8.18486 10.89971 40.27429 1.000 16.93250 332 TYR B C 1
ATOM 2991 O O . TYR B 1 91 ? 7.83463 12.08355 40.16516 1.000 15.67040 332 TYR B O 1
ATOM 3009 N N . GLU B 1 92 ? 7.29445 9.90836 40.36852 1.000 16.91461 333 GLU B N 1
ATOM 3010 C CA . GLU B 1 92 ? 5.86579 10.20457 40.33541 1.000 18.99350 333 GLU B CA 1
ATOM 3011 C C . GLU B 1 92 ? 5.42535 10.98743 41.57605 1.000 16.13957 333 GLU B C 1
ATOM 3012 O O . GLU B 1 92 ? 4.55921 11.86174 41.46828 1.000 15.84413 333 GLU B O 1
ATOM 3024 N N . ALA B 1 93 ? 6.03150 10.73295 42.73964 1.000 14.41303 334 ALA B N 1
ATOM 3025 C CA . ALA B 1 93 ? 5.75140 11.57136 43.90510 1.000 17.90336 334 ALA B CA 1
ATOM 3026 C C . ALA B 1 93 ? 6.14609 13.02715 43.63674 1.000 19.28090 334 ALA B C 1
ATOM 3027 O O . ALA B 1 93 ? 5.37717 13.95736 43.92033 1.000 19.00591 334 ALA B O 1
ATOM 3034 N N . ALA B 1 94 ? 7.33550 13.24712 43.06921 1.000 17.90805 335 ALA B N 1
ATOM 3035 C CA . ALA B 1 94 ? 7.75627 14.62483 42.79847 1.000 22.92653 335 ALA B CA 1
ATOM 3036 C C . ALA B 1 94 ? 6.84320 15.29447 41.77456 1.000 21.01102 335 ALA B C 1
ATOM 3037 O O . ALA B 1 94 ? 6.52636 16.49444 41.88215 1.000 18.85170 335 ALA B O 1
ATOM 3044 N N . GLU B 1 95 ? 6.40779 14.53723 40.76913 1.000 17.02754 336 GLU B N 1
ATOM 3045 C CA . GLU B 1 95 ? 5.49241 15.09578 39.78316 1.000 19.12792 336 GLU B CA 1
ATOM 3046 C C . GLU B 1 95 ? 4.17212 15.49012 40.43623 1.000 19.31961 336 GLU B C 1
ATOM 3047 O O . GLU B 1 95 ? 3.59721 16.53948 40.12069 1.000 17.52091 336 GLU B O 1
ATOM 3059 N N . GLU B 1 96 ? 3.68303 14.67272 41.36913 1.000 19.76907 337 GLU B N 1
ATOM 3060 C CA . GLU B 1 96 ? 2.44687 15.03002 42.06182 1.000 17.71261 337 GLU B CA 1
ATOM 3061 C C . GLU B 1 96 ? 2.62634 16.29833 42.88907 1.000 18.41710 337 GLU B C 1
ATOM 3062 O O . GLU B 1 96 ? 1.71334 17.13107 42.96605 1.000 17.73829 337 GLU B O 1
ATOM 3074 N N . GLU B 1 97 ? 3.79059 16.46581 43.51534 1.000 21.94140 338 GLU B N 1
ATOM 3075 C CA . GLU B 1 97 ? 4.04261 17.70684 44.25020 1.000 23.90570 338 GLU B CA 1
ATOM 3076 C C . GLU B 1 97 ? 3.96925 18.91888 43.32728 1.000 18.08879 338 GLU B C 1
ATOM 3077 O O . GLU B 1 97 ? 3.34949 19.93651 43.66441 1.000 16.34123 338 GLU B O 1
ATOM 3089 N N . GLU B 1 98 ? 4.61194 18.83391 42.15646 1.000 17.05401 339 GLU B N 1
ATOM 3090 C CA . GLU B 1 98 ? 4.53845 19.94259 41.20352 1.000 15.22643 339 GLU B CA 1
ATOM 3091 C C . GLU B 1 98 ? 3.09984 20.23004 40.78367 1.000 16.64665 339 GLU B C 1
ATOM 3092 O O . GLU B 1 98 ? 2.70425 21.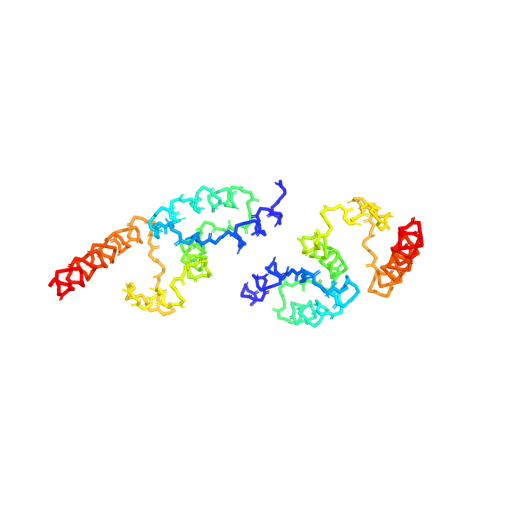39568 40.64531 1.000 18.48046 339 GLU B O 1
ATOM 3104 N N . ALA B 1 99 ? 2.30731 19.17731 40.55427 1.000 17.16635 340 ALA B N 1
ATOM 3105 C CA . ALA B 1 99 ? 0.90999 19.37029 40.17964 1.000 13.41936 340 ALA B CA 1
ATOM 3106 C C . ALA B 1 99 ? 0.12694 20.07958 41.28016 1.000 15.65588 340 ALA B C 1
ATOM 3107 O O . ALA B 1 99 ? -0.67802 20.97581 41.00583 1.000 15.35698 340 ALA B O 1
ATOM 3114 N N . LEU B 1 100 ? 0.30874 19.65265 42.52882 1.000 13.27923 341 LEU B N 1
ATOM 3115 C CA . LEU B 1 100 ? -0.34725 20.33275 43.64636 1.000 13.51599 341 LEU B CA 1
ATOM 3116 C C . LEU B 1 100 ? 0.04455 21.80712 43.69632 1.000 15.66715 341 LEU B C 1
ATOM 3117 O O . LEU B 1 100 ? -0.80456 22.68879 43.89424 1.000 16.08001 341 LEU B O 1
ATOM 3133 N N . LEU B 1 101 ? 1.33580 22.09133 43.54424 1.000 13.36679 342 LEU B N 1
ATOM 3134 C CA . LEU B 1 101 ? 1.79281 23.47698 43.56494 1.000 18.54988 342 LEU B CA 1
ATOM 3135 C C . LEU B 1 101 ? 1.10960 24.28369 42.46886 1.000 22.70119 342 LEU B C 1
ATOM 3136 O O . LEU B 1 101 ? 0.59727 25.38315 42.71400 1.000 18.88614 342 LEU B O 1
ATOM 3152 N N . GLN B 1 102 ? 1.07271 23.74021 41.25075 1.000 18.49506 343 GLN B N 1
ATOM 3153 C CA . GLN B 1 102 ? 0.43236 24.45672 40.15338 1.000 18.30000 343 GLN B CA 1
ATOM 3154 C C . GLN B 1 102 ? -1.04203 24.70088 40.45597 1.000 23.88844 343 GLN B C 1
ATOM 3155 O O . GLN B 1 102 ? -1.54782 25.80920 40.24961 1.000 21.12987 343 GLN B O 1
ATOM 3169 N N . ALA B 1 103 ? -1.73750 23.69573 40.99912 1.000 22.12543 344 ALA B N 1
ATOM 3170 C CA . ALA B 1 103 ? -3.15135 23.87145 41.32246 1.000 23.73168 344 ALA B CA 1
ATOM 3171 C C . ALA B 1 103 ? -3.35858 24.96334 42.36735 1.000 30.99440 344 ALA B C 1
ATOM 3172 O O . ALA B 1 103 ? -4.27440 25.78756 42.24175 1.000 30.11986 344 ALA B O 1
ATOM 3179 N N . ILE B 1 104 ? -2.51883 24.99458 43.40105 1.000 22.49091 345 ILE B N 1
ATOM 3180 C CA . ILE B 1 104 ? -2.66050 26.02550 44.42600 1.000 28.95524 345 ILE B CA 1
ATOM 3181 C C . ILE B 1 104 ? -2.41343 27.40094 43.82005 1.000 35.18102 345 ILE B C 1
ATOM 3182 O O . ILE B 1 104 ? -3.25408 28.30588 43.91031 1.000 34.48821 345 ILE B O 1
ATOM 3198 N N . LEU B 1 105 ? -1.24007 27.57922 43.20751 1.000 29.60818 346 LEU B N 1
ATOM 3199 C CA . LEU B 1 105 ? -0.91301 28.85096 42.57355 1.000 30.83744 346 LEU B CA 1
ATOM 3200 C C . LEU B 1 105 ? -2.01519 29.31835 41.62769 1.000 31.15623 346 LEU B C 1
ATOM 3201 O O . LEU B 1 105 ? -2.22273 30.52704 41.46706 1.000 34.28069 346 LEU B O 1
ATOM 3217 N N . GLU B 1 106 ? -2.72989 28.39040 40.99839 1.000 33.36938 347 GLU B N 1
ATOM 3218 C CA . GLU B 1 106 ? -3.84501 28.73891 40.12640 1.000 34.57453 347 GLU B CA 1
ATOM 3219 C C . GLU B 1 106 ? -5.08638 29.10896 40.93429 1.000 39.94819 347 GLU B C 1
ATOM 3220 O O . GLU B 1 106 ? -6.03580 29.67365 40.39429 1.000 42.50110 347 GLU B O 1
#

Nearest PDB structures (foldseek):
  7lgc-assembly2_B  TM=1.006E+00  e=7.112E-14  Homo sapiens
  8rb3-assembly1_A  TM=8.724E-01  e=1.010E-06  Mus musculus
  8uyo-assembly1_1  TM=8.657E-01  e=3.887E-06  Homo sapiens
  6ssk-assembly1_B  TM=6.217E-01  e=1.768E-01  Homo sapiens
  6ssj-assembly1_A  TM=5.942E-01  e=5.077E-01  Homo sapiens

Foldseek 3Di:
DALVVLVVVLLPQAADPPHQLLVSLVVSVVSLVVNCVNVVDPPVCSLVVSVVSSCVRYPPVPVCVLLPHDPPDDGDDDVVVSVSSVVSVVVVVVVVVVVVVVVD/DVVLVVVLQPAAADPPHQLLNSLVVSVVSLVVCCVVPVDPPVCSLVSSVVSSCNHYPDVPVCVLLPHDPPDDGDDPVVVSVSSVVSVVVVVVVVVVVVVVD

GO terms:
  GO:0005515 protein binding (F, IPI)
  GO:2000786 positive regulation of autophagosome assembly (P, IMP)
  GO:0005737 cytoplasm (C, IDA)
  GO:0005739 mitochondrion (C, IDA)
  GO:0005741 mitochondrial outer membrane (C, IDA)
  GO:0005829 cytosol (C, IDA)
  GO:0097190 apoptotic signaling pathway (P, IDA)
  GO:0051204 protein insertion into mitochondrial membrane (P, IMP)
  GO:0097192 extrinsic apoptotic signaling pathway in absence of ligand (P, IMP)
  GO:0090200 positive regulation of release of cytochrome c from mitochondria (P, IMP)
  GO:0008625 extrinsic apoptotic signaling pathway via death domain receptors (P, IMP)
  GO:0008630 intrinsic apoptotic signaling pathway in response to DNA damage (P, IMP)
  GO:0031625 ubiquitin protein ligase binding (F, IPI)
  GO:0043065 positive regulation of apoptotic process (P, IMP)

B-factor: mean 26.94, std 12.88, range [7.58, 79.68]

InterPro domains:
  IPR026523 Paraneoplastic antigen Ma [PTHR23095] (1-340)
  IPR048270 Paraneoplastic antigen Ma-like, C-terminal domain [PF14893] (168-326)
  IPR048271 Paraneoplastic antigen Ma-like, N-terminal domain [PF20846] (1-92)

Sequence (205 aa):
DNPRELQVKYLTTYQKDEEKLSAYVLRLEPLLQKLVQRGAIERDAVNQARLDQVIAGAVHKTIRRELNLPEDGPAPGFLQLLVLIKDYEAAEEEEALLQAILEGPRELQVKYLTTYQKDEEKLSAYVLRLEPLLQKLVQRGAIERDAVNQARLDQVIAGAVHKTIRRRELNLPEDGPAPGFLQLLVLIKDYEAAEEEEALLQAILE

Organism: Homo sapiens (NCBI:txid9606)

Secondary structure (DSSP, 8-state):
--HHHHHHHHHT----TT--HHHHHHHHHHHHHHHHHTTSS-GGGHHHHHHHHHHHH-SSTTHHHHTT--TTSPPPPHHHHHHHHHHHHHHHHHHHHHHHHHT-/-HHHHHHHHT----TT--HHHHHHHHHHHHHHHHHTTSS-GGGHHHHHHHHHHHH-SSTTHHHHTT--SSSPPPPHHHHHHHHHHHHHHHHHHHHHHHHH-

Radius of gyration: 21.47 Å; Cα contacts (8 Å, |Δi|>4): 162; chains: 2; bounding box: 53×48×54 Å